Protein AF-0000000069921518 (afdb_homodimer)

Organism: Camellia sinensis (NCBI:txid4442)

InterPro domains:
  IPR010666 Zinc finger, GRF-type [PF06839] (19-60)
  IPR010666 Zinc finger, GRF-type [PS51999] (20-62)

Sequence (204 aa):
MASSYASESGQSRTNAPRLCYYGEKSPVKTSMTSGNMGRRFYGCARYGVDVTCGYFEWVDPPMCQRGRKVLPKMVAKMNRLEKELARSRRREKMFCKALFGTMASSYASESGQSRTNAPRLCYYGEKSPVKTSMTSGNMGRRFYGCARYGVDVTCGYFEWVDPPMCQRGRKVLPKMVAKMNRLEKELARSRRREKMFCKALFGT

Solvent-accessible surface area (backbone atoms only — not comparable to full-atom values): 11863 Å² total; per-residue (Å²): 132,46,47,29,73,76,71,76,67,70,61,76,69,61,90,62,81,51,59,26,82,85,69,40,68,28,47,81,43,69,36,79,46,79,83,40,59,73,36,35,24,35,28,32,72,31,59,94,76,51,91,56,78,74,34,73,42,73,70,49,78,82,70,40,73,68,47,45,60,47,49,61,54,51,52,51,50,44,50,50,46,53,52,51,36,52,52,44,52,50,50,41,50,51,46,42,27,72,74,68,72,95,131,45,44,29,71,74,70,75,67,71,61,78,69,61,89,61,81,51,59,26,82,86,68,40,67,28,49,80,43,69,36,79,47,78,82,41,59,71,37,35,25,33,27,32,71,31,58,95,76,52,89,56,78,75,36,73,41,72,70,50,77,82,69,40,72,67,47,44,61,47,48,61,53,51,53,52,50,44,50,50,46,52,51,52,35,52,53,44,51,51,49,41,48,51,46,42,28,71,74,68,74,96

pLDDT: mean 85.97, std 19.78, range [24.19, 98.81]

Secondary structure (DSSP, 8-state):
--------------SSPPB-TTS-B--EEE--SGGGTT-EEEE-TTTTTS-----EEESSPPPPHHHHHHHHHHHHHHHHHHHHHHHHHHHHHHHHHHHH--/--------------SSPPB-TTS-B--EEE--SGGGTT-EEEE-TTTTTS-----EEESSPPPPHHHHHHHHHHHHHHHHHHHHHHHHHHHHHHHHHHHH--

Nearest PDB structures (foldseek):
  7jl5-assembly1_A  TM=7.682E-01  e=1.882E-02  Homo sapiens
  7fik-assembly1_B  TM=2.548E-01  e=3.182E+00  Xenopus laevis
  8a40-assembly1_U  TM=3.101E-01  e=5.994E+00  Homo sapiens
  7omk-assembly1_A  TM=8.130E-01  e=9.919E-03  Mus musculus
  7jl5-assembly1_A  TM=7.694E-01  e=1.364E-02  Homo sapiens

Radius of gyration: 24.3 Å; Cα contacts (8 Å, |Δi|>4): 262; chains: 2; bounding box: 67×68×36 Å

Foldseek 3Di:
DDPPPPPPCPPPPPPDFDAFPVRHGWDWDADCDLQGGRWIWTAAPCVPPDDGPPDIGTPDDGDDPVCSPVVVVVVVVVVVVVVVVVVVVVVVVVVCCVVPVD/DDPPPPPPCPPPPPPDFDAFPVRHGWDWDADCDLQGGRWIKTAAPCVPPDDGPPDIGTPDDGDDPVCSPVVVVVVVVVVVVVVVVVVVVVVVVVVCCVVPVD

Structure (mmCIF, N/CA/C/O backbone):
data_AF-0000000069921518-model_v1
#
loop_
_entity.id
_entity.type
_entity.pdbx_description
1 polymer 'GRF-type domain-containing protein'
#
loop_
_atom_site.group_PDB
_atom_site.id
_atom_site.type_symbol
_atom_site.label_atom_id
_atom_site.label_alt_id
_atom_site.label_comp_id
_atom_site.label_asym_id
_atom_site.label_entity_id
_atom_site.label_seq_id
_atom_site.pdbx_PDB_ins_code
_atom_site.Cartn_x
_atom_site.Cartn_y
_atom_site.Cartn_z
_atom_site.occupancy
_atom_site.B_iso_or_equiv
_atom_site.auth_seq_id
_atom_site.auth_comp_id
_atom_site.auth_asym_id
_atom_site.auth_atom_id
_atom_site.pdbx_PDB_model_num
ATOM 1 N N . MET A 1 1 ? 4.273 32.438 11.672 1 24.95 1 MET A N 1
ATOM 2 C CA . MET A 1 1 ? 3.344 31.797 10.758 1 24.95 1 MET A CA 1
ATOM 3 C C . MET A 1 1 ? 2.9 30.438 11.305 1 24.95 1 MET A C 1
ATOM 5 O O . MET A 1 1 ? 3.721 29.531 11.477 1 24.95 1 MET A O 1
ATOM 9 N N . ALA A 1 2 ? 1.812 30.25 12.133 1 26.61 2 ALA A N 1
ATOM 10 C CA . ALA A 1 2 ? 1.29 29.234 13.039 1 26.61 2 ALA A CA 1
ATOM 11 C C . ALA A 1 2 ? 0.748 28.031 12.258 1 26.61 2 ALA A C 1
ATOM 13 O O . ALA A 1 2 ? 0.008 28.203 11.289 1 26.61 2 ALA A O 1
ATOM 14 N N . SER A 1 3 ? 1.606 27.031 12.016 1 31.62 3 SER A N 1
ATOM 15 C CA . SER A 1 3 ? 1.136 25.766 11.477 1 31.62 3 SER A CA 1
ATOM 16 C C . SER A 1 3 ? -0.138 25.297 12.18 1 31.62 3 SER A C 1
ATOM 18 O O . SER A 1 3 ? -0.128 25.031 13.383 1 31.62 3 SER A O 1
ATOM 20 N N . SER A 1 4 ? -1.357 25.797 11.812 1 30.03 4 SER A N 1
ATOM 21 C CA . SER A 1 4 ? -2.652 25.312 12.273 1 30.03 4 SER A CA 1
ATOM 22 C C . SER A 1 4 ? -2.76 23.797 12.102 1 30.03 4 SER A C 1
ATOM 24 O O . SER A 1 4 ? -2.668 23.281 10.984 1 30.03 4 SER A O 1
ATOM 26 N N . TYR A 1 5 ? -2.24 23.047 12.969 1 31.64 5 TYR A N 1
ATOM 27 C CA . TYR A 1 5 ? -2.584 21.625 13.102 1 31.64 5 TYR A CA 1
ATOM 28 C C . TYR A 1 5 ? -4.09 21.422 13.023 1 31.64 5 TYR A C 1
ATOM 30 O O . TYR A 1 5 ? -4.844 22 13.82 1 31.64 5 TYR A O 1
ATOM 38 N N . ALA A 1 6 ? -4.668 21.438 11.836 1 36.47 6 ALA A N 1
ATOM 39 C CA . ALA A 1 6 ? -6.086 21.109 11.703 1 36.47 6 ALA A CA 1
ATOM 40 C C . ALA A 1 6 ? -6.457 19.922 12.594 1 36.47 6 ALA A C 1
ATOM 42 O O . ALA A 1 6 ? -5.773 18.891 12.594 1 36.47 6 ALA A O 1
ATOM 43 N N . SER A 1 7 ? -6.926 20.188 13.734 1 38.53 7 SER A N 1
ATOM 44 C CA . SER A 1 7 ? -7.605 19.297 14.672 1 38.53 7 SER A CA 1
ATOM 45 C C . SER A 1 7 ? -8.469 18.281 13.938 1 38.53 7 SER A C 1
ATOM 47 O O . SER A 1 7 ? -9.289 18.641 13.094 1 38.53 7 SER A O 1
ATOM 49 N N . GLU A 1 8 ? -7.867 17.188 13.57 1 40 8 GLU A N 1
ATOM 50 C CA . GLU A 1 8 ? -8.734 16.062 13.25 1 40 8 GLU A CA 1
ATOM 51 C C . GLU A 1 8 ? -9.922 15.992 14.203 1 40 8 GLU A C 1
ATOM 53 O O . GLU A 1 8 ? -9.781 15.562 15.352 1 40 8 GLU A O 1
ATOM 58 N N . SER A 1 9 ? -10.617 17.047 14.312 1 39.66 9 SER A N 1
ATOM 59 C CA . SER A 1 9 ? -11.844 16.859 15.078 1 39.66 9 SER A CA 1
ATOM 60 C C . SER A 1 9 ? -12.5 15.516 14.75 1 39.66 9 SER A C 1
ATOM 62 O O . SER A 1 9 ? -12.883 15.266 13.602 1 39.66 9 SER A O 1
ATOM 64 N N . GLY A 1 10 ? -11.891 14.43 15.164 1 42.34 10 GLY A N 1
ATOM 65 C CA . GLY A 1 10 ? -12.711 13.227 15.211 1 42.34 10 GLY A CA 1
ATOM 66 C C . GLY A 1 10 ? -14.172 13.516 15.523 1 42.34 10 GLY A C 1
ATOM 67 O O . GLY A 1 10 ? -14.547 13.656 16.688 1 42.34 10 GLY A O 1
ATOM 68 N N . GLN A 1 11 ? -14.781 14.477 14.867 1 43.78 11 GLN A N 1
ATOM 69 C CA . GLN A 1 11 ? -16.188 14.688 15.156 1 43.78 11 GLN A CA 1
ATOM 70 C C . GLN A 1 11 ? -16.844 13.406 15.656 1 43.78 11 GLN A C 1
ATOM 72 O O . GLN A 1 11 ? -16.703 12.344 15.047 1 43.78 11 GLN A O 1
ATOM 77 N N . SER A 1 12 ? -17.016 13.266 16.859 1 48.12 12 SER A N 1
ATOM 78 C CA . SER A 1 12 ? -17.984 12.336 17.422 1 48.12 12 SER A CA 1
ATOM 79 C C . SER A 1 12 ? -19.109 12.039 16.422 1 48.12 12 SER A C 1
ATOM 81 O O . SER A 1 12 ? -19.906 12.914 16.094 1 48.12 12 SER A O 1
ATOM 83 N N . ARG A 1 13 ? -18.781 11.492 15.195 1 49.38 13 ARG A N 1
ATOM 84 C CA . ARG A 1 13 ? -19.844 11.094 14.289 1 49.38 13 ARG A CA 1
ATOM 85 C C . ARG A 1 13 ? -21.078 10.648 15.062 1 49.38 13 ARG A C 1
ATOM 87 O O . ARG A 1 13 ? -21.031 9.703 15.844 1 49.38 13 ARG A O 1
ATOM 94 N N . THR A 1 14 ? -21.734 11.523 15.484 1 58.28 14 THR A N 1
ATOM 95 C CA . THR A 1 14 ? -23.062 11.172 15.953 1 58.28 14 THR A CA 1
ATOM 96 C C . THR A 1 14 ? -23.625 10 15.148 1 58.28 14 THR A C 1
ATOM 98 O O . THR A 1 14 ? -23.312 9.852 13.961 1 58.28 14 THR A O 1
ATOM 101 N N . ASN A 1 15 ? -23.719 8.875 15.766 1 66.88 15 ASN A N 1
ATOM 102 C CA . ASN A 1 15 ? -24.281 7.598 15.352 1 66.88 15 ASN A CA 1
ATOM 103 C C . ASN A 1 15 ? -25.516 7.797 14.477 1 66.88 15 ASN A C 1
ATOM 105 O O . ASN A 1 15 ? -26.25 6.84 14.188 1 66.88 15 ASN A O 1
ATOM 109 N N . ALA A 1 16 ? -25.828 9.094 14.164 1 82.75 16 ALA A N 1
ATOM 110 C CA . ALA A 1 16 ? -26.984 9.195 13.297 1 82.75 16 ALA A CA 1
ATOM 111 C C . ALA A 1 16 ? -26.594 8.992 11.836 1 82.75 16 ALA A C 1
ATOM 113 O O . ALA A 1 16 ? -25.531 9.438 11.398 1 82.75 16 ALA A O 1
ATOM 114 N N . PRO A 1 17 ? -27.469 8.289 11.211 1 88.94 17 PRO A N 1
ATOM 115 C CA . PRO A 1 17 ? -27.188 8.086 9.789 1 88.94 17 PRO A CA 1
ATOM 116 C C . PRO A 1 17 ? -27.141 9.398 9.008 1 88.94 17 PRO A C 1
ATOM 118 O O . PRO A 1 17 ? -27.906 10.328 9.305 1 88.94 17 PRO A O 1
ATOM 121 N N . ARG A 1 18 ? -26.188 9.539 8.102 1 93.62 18 ARG A N 1
ATOM 122 C CA . ARG A 1 18 ? -26.141 10.664 7.18 1 93.62 18 ARG A CA 1
ATOM 123 C C . ARG A 1 18 ? -27.156 10.5 6.062 1 93.62 18 ARG A C 1
ATOM 125 O O . ARG A 1 18 ? -27.266 9.422 5.477 1 93.62 18 ARG A O 1
ATOM 132 N N . LEU A 1 19 ? -27.953 11.562 5.91 1 95.38 19 LEU A N 1
ATOM 133 C CA . LEU A 1 19 ? -28.969 11.516 4.863 1 95.38 19 LEU A CA 1
ATOM 134 C C . LEU A 1 19 ? -28.547 12.336 3.654 1 95.38 19 LEU A C 1
ATOM 136 O O . LEU A 1 19 ? -27.969 13.414 3.805 1 95.38 19 LEU A O 1
ATOM 140 N N . CYS A 1 20 ? -28.812 11.727 2.465 1 96.56 20 CYS A N 1
ATOM 141 C CA . CYS A 1 20 ? -28.562 12.5 1.257 1 96.56 20 CYS A CA 1
ATOM 142 C C . CYS A 1 20 ? -29.672 13.516 1.008 1 96.56 20 CYS A C 1
ATOM 144 O O . CYS A 1 20 ? -30.516 13.742 1.88 1 96.56 20 CYS A O 1
ATOM 146 N N . TYR A 1 21 ? -29.594 14.211 -0.174 1 96.56 21 TYR A N 1
ATOM 147 C CA . TYR A 1 21 ? -30.516 15.305 -0.423 1 96.56 21 TYR A CA 1
ATOM 148 C C . TYR A 1 21 ? -31.922 14.766 -0.69 1 96.56 21 TYR A C 1
ATOM 150 O O . TYR A 1 21 ? -32.906 15.523 -0.646 1 96.56 21 TYR A O 1
ATOM 158 N N . TYR A 1 22 ? -32.125 13.445 -0.976 1 96 22 TYR A N 1
ATOM 159 C CA . TYR A 1 22 ? -33.406 12.797 -1.111 1 96 22 TYR A CA 1
ATOM 160 C C . TYR A 1 22 ? -34 12.445 0.254 1 96 22 TYR A C 1
ATOM 162 O O . TYR A 1 22 ? -35.156 12.039 0.357 1 96 22 TYR A O 1
ATOM 170 N N . GLY A 1 23 ? -33.156 12.555 1.312 1 95.5 23 GLY A N 1
ATOM 171 C CA . GLY A 1 23 ? -33.594 12.133 2.643 1 95.5 23 GLY A CA 1
ATOM 172 C C . GLY A 1 23 ? -33.375 10.656 2.893 1 95.5 23 GLY A C 1
ATOM 173 O O . GLY A 1 23 ? -34 10.07 3.773 1 95.5 23 GLY A O 1
ATOM 174 N N . GLU A 1 24 ? -32.531 10.062 2.117 1 94.69 24 GLU A N 1
ATOM 175 C CA . GLU A 1 24 ? -32.219 8.648 2.256 1 94.69 24 GLU A CA 1
ATOM 176 C C . GLU A 1 24 ? -30.828 8.461 2.879 1 94.69 24 GLU A C 1
ATOM 178 O O . GLU A 1 24 ? -29.969 9.336 2.777 1 94.69 24 GLU A O 1
ATOM 183 N N . LYS A 1 25 ? -30.688 7.367 3.514 1 95.56 25 LYS A N 1
ATOM 184 C CA . LYS A 1 25 ? -29.391 7.055 4.113 1 95.56 25 LYS A CA 1
ATOM 185 C C . LYS A 1 25 ? -28.281 7.066 3.066 1 95.56 25 LYS A C 1
ATOM 187 O O . LYS A 1 25 ? -28.453 6.562 1.957 1 95.56 25 LYS A O 1
ATOM 192 N N . SER A 1 26 ? -27.172 7.707 3.455 1 95.62 26 SER A N 1
ATOM 193 C CA . SER A 1 26 ? -26.016 7.77 2.584 1 95.62 26 SER A CA 1
ATOM 194 C C . SER A 1 26 ? -24.953 6.754 3.004 1 95.62 26 SER A C 1
ATOM 196 O O . SER A 1 26 ? -24.344 6.891 4.066 1 95.62 26 SER A O 1
ATOM 198 N N . PRO A 1 27 ? -24.688 5.734 2.15 1 95.06 27 PRO A N 1
ATOM 199 C CA . PRO A 1 27 ? -23.641 4.766 2.516 1 95.06 27 PRO A CA 1
ATOM 200 C C . PRO A 1 27 ? -22.234 5.348 2.42 1 95.06 27 PRO A C 1
ATOM 202 O O . PRO A 1 27 ? -22.031 6.352 1.736 1 95.06 27 PRO A O 1
ATOM 205 N N . VAL A 1 28 ? -21.344 4.742 3.209 1 95.56 28 VAL A N 1
ATOM 206 C CA . VAL A 1 28 ? -19.922 5.066 3.105 1 95.56 28 VAL A CA 1
ATOM 207 C C . VAL A 1 28 ? -19.312 4.336 1.912 1 95.56 28 VAL A C 1
ATOM 209 O O . VAL A 1 28 ? -19.484 3.121 1.767 1 95.56 28 VAL A O 1
ATOM 212 N N . LYS A 1 29 ? -18.703 5.145 1.061 1 94.31 29 LYS A N 1
ATOM 213 C CA . LYS A 1 29 ? -17.984 4.625 -0.104 1 94.31 29 LYS A CA 1
ATOM 214 C C . LYS A 1 29 ? -16.5 4.977 -0.047 1 94.31 29 LYS A C 1
ATOM 216 O O . LYS A 1 29 ? -16.094 5.801 0.771 1 94.31 29 LYS A O 1
ATOM 221 N N . THR A 1 30 ? -15.727 4.258 -0.971 1 93.5 30 THR A N 1
ATOM 222 C CA . THR A 1 30 ? -14.289 4.496 -1.006 1 93.5 30 THR A CA 1
ATOM 223 C C . THR A 1 30 ? -13.867 5.066 -2.357 1 93.5 30 THR A C 1
ATOM 225 O O . THR A 1 30 ? -14.188 4.496 -3.402 1 93.5 30 THR A O 1
ATOM 228 N N . SER A 1 31 ? -13.188 6.191 -2.285 1 93.69 31 SER A N 1
ATOM 229 C CA . SER A 1 31 ? -12.703 6.844 -3.5 1 93.69 31 SER A CA 1
ATOM 230 C C . SER A 1 31 ? -11.555 6.062 -4.129 1 93.69 31 SER A C 1
ATOM 232 O O . SER A 1 31 ? -10.688 5.551 -3.42 1 93.69 31 SER A O 1
ATOM 234 N N . MET A 1 32 ? -11.555 6.078 -5.547 1 90.06 32 MET A N 1
ATOM 235 C CA . MET A 1 32 ? -10.484 5.43 -6.289 1 90.06 32 MET A CA 1
ATOM 236 C C . MET A 1 32 ? -9.789 6.418 -7.223 1 90.06 32 MET A C 1
ATOM 238 O O . MET A 1 32 ? -8.984 6.023 -8.07 1 90.06 32 MET A O 1
ATOM 242 N N . THR A 1 33 ? -10.078 7.66 -6.926 1 90.06 33 THR A N 1
ATOM 243 C CA . THR A 1 33 ? -9.414 8.664 -7.746 1 90.06 33 THR A CA 1
ATOM 244 C C . THR A 1 33 ? -7.957 8.82 -7.336 1 90.06 33 THR A C 1
ATOM 246 O O . THR A 1 33 ? -7.602 8.57 -6.184 1 90.06 33 THR A O 1
ATOM 249 N N . SER A 1 34 ? -7.078 9.242 -8.195 1 83.75 34 SER A N 1
ATOM 250 C CA . SER A 1 34 ? -5.633 9.312 -7.996 1 83.75 34 SER A CA 1
ATOM 251 C C . SER A 1 34 ? -5.281 10.156 -6.777 1 83.75 34 SER A C 1
ATOM 253 O O . SER A 1 34 ? -4.414 9.781 -5.984 1 83.75 34 SER A O 1
ATOM 255 N N . GLY A 1 35 ? -6.023 11.219 -6.488 1 87.38 35 GLY A N 1
ATOM 256 C CA . GLY A 1 35 ? -5.68 12.125 -5.398 1 87.38 35 GLY A CA 1
ATOM 257 C C . GLY A 1 35 ? -6.363 11.766 -4.094 1 87.38 35 GLY A C 1
ATOM 258 O O . GLY A 1 35 ? -6.02 12.305 -3.039 1 87.38 35 GLY A O 1
ATOM 259 N N . ASN A 1 36 ? -7.238 10.758 -4.129 1 92.94 36 ASN A N 1
ATOM 260 C CA . ASN A 1 36 ? -8.016 10.422 -2.943 1 92.94 36 ASN A CA 1
ATOM 261 C C . ASN A 1 36 ? -8.234 8.914 -2.83 1 92.94 36 ASN A C 1
ATOM 263 O O . ASN A 1 36 ? -9.305 8.469 -2.41 1 92.94 36 ASN A O 1
ATOM 267 N N . MET A 1 37 ? -7.309 8.172 -3.268 1 90.12 37 MET A N 1
ATOM 268 C CA . MET A 1 37 ? -7.453 6.723 -3.262 1 90.12 37 MET A CA 1
ATOM 269 C C . MET A 1 37 ? -7.594 6.195 -1.837 1 90.12 37 MET A C 1
ATOM 271 O O . MET A 1 37 ? -6.77 6.5 -0.973 1 90.12 37 MET A O 1
ATOM 275 N N . GLY A 1 38 ? -8.711 5.473 -1.689 1 91.56 38 GLY A N 1
ATOM 276 C CA . GLY A 1 38 ? -8.891 4.84 -0.393 1 91.56 38 GLY A CA 1
ATOM 277 C C . GLY A 1 38 ? -9.617 5.723 0.605 1 91.56 38 GLY A C 1
ATOM 278 O O . GLY A 1 38 ? -9.906 5.293 1.724 1 91.56 38 GLY A O 1
ATOM 279 N N . ARG A 1 39 ? -9.844 6.961 0.242 1 94.38 39 ARG A N 1
ATOM 280 C CA . ARG A 1 39 ? -10.531 7.871 1.153 1 94.38 39 ARG A CA 1
ATOM 281 C C . ARG A 1 39 ? -12.031 7.605 1.171 1 94.38 39 ARG A C 1
ATOM 283 O O . ARG A 1 39 ? -12.648 7.434 0.118 1 94.38 39 ARG A O 1
ATOM 290 N N . ARG A 1 40 ? -12.609 7.695 2.361 1 95.56 40 ARG A N 1
ATOM 291 C CA . ARG A 1 40 ? -14.031 7.387 2.492 1 95.56 40 ARG A CA 1
ATOM 292 C C . ARG A 1 40 ? -14.875 8.656 2.404 1 95.56 40 ARG A C 1
ATOM 294 O O . ARG A 1 40 ? -14.438 9.727 2.818 1 95.56 40 ARG A O 1
ATOM 301 N N . PHE A 1 41 ? -16.062 8.367 1.833 1 95.81 41 PHE A N 1
ATOM 302 C CA . PHE A 1 41 ? -17.016 9.477 1.73 1 95.81 41 PHE A CA 1
ATOM 303 C C . PHE A 1 41 ? -18.453 8.969 1.804 1 95.81 41 PHE A C 1
ATOM 305 O O . PHE A 1 41 ? -18.719 7.816 1.476 1 95.81 41 PHE A O 1
ATOM 312 N N . TYR A 1 42 ? -19.328 9.773 2.334 1 96.31 42 TYR A N 1
ATOM 313 C CA . TYR A 1 42 ? -20.766 9.57 2.215 1 96.31 42 TYR A CA 1
ATOM 314 C C . TYR A 1 42 ? -21.266 10.023 0.851 1 96.31 42 TYR A C 1
ATOM 316 O O . TYR A 1 42 ? -20.922 11.109 0.388 1 96.31 42 TYR A O 1
ATOM 324 N N . GLY A 1 43 ? -21.984 9.086 0.249 1 95.69 43 GLY A N 1
ATOM 325 C CA . GLY A 1 43 ? -22.594 9.422 -1.026 1 95.69 43 GLY A CA 1
ATOM 326 C C . GLY A 1 43 ? -24.016 8.914 -1.164 1 95.69 43 GLY A C 1
ATOM 327 O O . GLY A 1 43 ? -24.453 8.07 -0.378 1 95.69 43 GLY A O 1
ATOM 328 N N . CYS A 1 44 ? -24.641 9.523 -2.16 1 96.31 44 CYS A N 1
ATOM 329 C CA . CYS A 1 44 ? -25.984 9.062 -2.494 1 96.31 44 CYS A CA 1
ATOM 330 C C . CYS A 1 44 ? -25.984 7.566 -2.773 1 96.31 44 CYS A C 1
ATOM 332 O O . CYS A 1 44 ? -25.078 7.051 -3.436 1 96.31 44 CYS A O 1
ATOM 334 N N . ALA A 1 45 ? -27.031 6.902 -2.201 1 93.19 45 ALA A N 1
ATOM 335 C CA . ALA A 1 45 ? -27.125 5.453 -2.344 1 93.19 45 ALA A CA 1
ATOM 336 C C . ALA A 1 45 ? -27.266 5.055 -3.811 1 93.19 45 ALA A C 1
ATOM 338 O O . ALA A 1 45 ? -26.953 3.924 -4.184 1 93.19 45 ALA A O 1
ATOM 339 N N . ARG A 1 46 ? -27.594 5.992 -4.645 1 91.88 46 ARG A N 1
ATOM 340 C CA . ARG A 1 46 ? -27.859 5.715 -6.051 1 91.88 46 ARG A CA 1
ATOM 341 C C . ARG A 1 46 ? -26.609 5.93 -6.898 1 91.88 46 ARG A C 1
ATOM 343 O O . ARG A 1 46 ? -26.641 5.738 -8.117 1 91.88 46 ARG A O 1
ATOM 350 N N . TYR A 1 47 ? -25.625 6.277 -6.266 1 86.5 47 TYR A N 1
ATOM 351 C CA . TYR A 1 47 ? -24.375 6.531 -6.984 1 86.5 47 TYR A CA 1
ATOM 352 C C . TYR A 1 47 ? -23.953 5.316 -7.801 1 86.5 47 TYR A C 1
ATOM 354 O O . TYR A 1 47 ? -23.844 4.211 -7.266 1 86.5 47 TYR A O 1
ATOM 362 N N . GLY A 1 48 ? -23.766 5.48 -9.023 1 81.38 48 GLY A N 1
ATOM 363 C CA . GLY A 1 48 ? -23.359 4.418 -9.93 1 81.38 48 GLY A CA 1
ATOM 364 C C . GLY A 1 48 ? -24.516 3.555 -10.398 1 81.38 48 GLY A C 1
ATOM 365 O O . GLY A 1 48 ? -24.312 2.631 -11.195 1 81.38 48 GLY A O 1
ATOM 366 N N . VAL A 1 49 ? -25.75 3.699 -9.875 1 84.75 49 VAL A N 1
ATOM 367 C CA . VAL A 1 49 ? -26.891 2.861 -10.195 1 84.75 49 VAL A CA 1
ATOM 368 C C . VAL A 1 49 ? -27.953 3.693 -10.922 1 84.75 49 VAL A C 1
ATOM 370 O O . VAL A 1 49 ? -28.484 3.271 -11.953 1 84.75 49 VAL A O 1
ATOM 373 N N . ASP A 1 50 ? -28.281 4.82 -10.375 1 89 50 ASP A N 1
ATOM 374 C CA . ASP A 1 50 ? -29.344 5.688 -10.883 1 89 50 ASP A CA 1
ATOM 375 C C . ASP A 1 50 ? -28.938 7.16 -10.789 1 89 50 ASP A C 1
ATOM 377 O O . ASP A 1 50 ? -27.797 7.473 -10.477 1 89 50 ASP A O 1
ATOM 381 N N . VAL A 1 51 ? -30 8.055 -11.141 1 91.94 51 VAL A N 1
ATOM 382 C CA . VAL A 1 51 ? -29.781 9.492 -11.008 1 91.94 51 VAL A CA 1
ATOM 383 C C . VAL A 1 51 ? -29.469 9.828 -9.555 1 91.94 51 VAL A C 1
ATOM 385 O O . VAL A 1 51 ? -30.219 9.461 -8.648 1 91.94 51 VAL A O 1
ATOM 388 N N . THR A 1 52 ? -28.375 10.508 -9.312 1 93.12 52 THR A N 1
ATOM 389 C CA . THR A 1 52 ? -27.938 10.859 -7.965 1 93.12 52 THR A CA 1
ATOM 390 C C . THR A 1 52 ? -28.344 12.297 -7.629 1 93.12 52 THR A C 1
ATOM 392 O O . THR A 1 52 ? -28.562 13.109 -8.531 1 93.12 52 THR A O 1
ATOM 395 N N . CYS A 1 53 ? -28.469 12.586 -6.395 1 95.5 53 CYS A N 1
ATOM 396 C CA . CYS A 1 53 ? -28.797 13.945 -5.961 1 95.5 53 CYS A CA 1
ATOM 397 C C . CYS A 1 53 ? -27.531 14.781 -5.797 1 95.5 53 CYS A C 1
ATOM 399 O O . CYS A 1 53 ? -27.609 15.977 -5.523 1 95.5 53 CYS A O 1
ATOM 401 N N . GLY A 1 54 ? -26.297 14.148 -5.855 1 94.31 54 GLY A N 1
ATOM 402 C CA . GLY A 1 54 ? -25.031 14.867 -5.789 1 94.31 54 GLY A CA 1
ATOM 403 C C . GLY A 1 54 ? -24.516 15.039 -4.371 1 94.31 54 GLY A C 1
ATOM 404 O O . GLY A 1 54 ? -23.547 15.766 -4.141 1 94.31 54 GLY A O 1
ATOM 405 N N . TYR A 1 55 ? -25.281 14.375 -3.4 1 96.62 55 TYR A N 1
ATOM 406 C CA . TYR A 1 55 ? -24.797 14.445 -2.025 1 96.62 55 TYR A CA 1
ATOM 407 C C . TYR A 1 55 ? -23.422 13.805 -1.902 1 96.62 55 TYR A C 1
ATOM 409 O O . TYR A 1 55 ? -23.188 12.703 -2.408 1 96.62 55 TYR A O 1
ATOM 417 N N . PHE A 1 56 ? -22.5 14.578 -1.266 1 96.06 56 PHE A N 1
ATOM 418 C CA . PHE A 1 56 ? -21.125 14.109 -1.102 1 96.06 56 PHE A CA 1
ATOM 419 C C . PHE A 1 56 ? -20.469 14.75 0.123 1 96.06 56 PHE A C 1
ATOM 421 O O . PHE A 1 56 ? -20.5 15.969 0.279 1 96.06 56 PHE A O 1
ATOM 428 N N . GLU A 1 57 ? -19.906 13.812 1.02 1 96 57 GLU A N 1
ATOM 429 C CA . GLU A 1 57 ? -19.203 14.289 2.201 1 96 57 GLU A CA 1
ATOM 430 C C . GLU A 1 57 ? -18.047 13.359 2.559 1 96 57 GLU A C 1
ATOM 432 O O . GLU A 1 57 ? -18.234 12.164 2.781 1 96 57 GLU A O 1
ATOM 437 N N . TRP A 1 58 ? -16.906 14.086 2.721 1 95.62 58 TRP A N 1
ATOM 438 C CA . TRP A 1 58 ? -15.766 13.266 3.1 1 95.62 58 TRP A CA 1
ATOM 439 C C . TRP A 1 58 ? -15.891 12.781 4.539 1 95.62 58 TRP A C 1
ATOM 441 O O . TRP A 1 58 ? -16.312 13.539 5.422 1 95.62 58 TRP A O 1
ATOM 451 N N . VAL A 1 59 ? -15.562 11.508 4.613 1 94.56 59 VAL A N 1
ATOM 452 C CA . VAL A 1 59 ? -15.453 10.93 5.945 1 94.56 59 VAL A CA 1
ATOM 453 C C . VAL A 1 59 ? -14.039 11.141 6.484 1 94.56 59 VAL A C 1
ATOM 455 O O . VAL A 1 59 ? -13.859 11.609 7.613 1 94.56 59 VAL A O 1
ATOM 458 N N . ASP A 1 60 ? -13.047 10.914 5.633 1 94.56 60 ASP A N 1
ATOM 459 C CA . ASP A 1 60 ? -11.641 10.945 6.027 1 94.56 60 ASP A CA 1
ATOM 460 C C . ASP A 1 60 ? -10.977 12.242 5.586 1 94.56 60 ASP A C 1
ATOM 462 O O . ASP A 1 60 ? -11.344 12.82 4.562 1 94.56 60 ASP A O 1
ATOM 466 N N . PRO A 1 61 ? -10 12.688 6.434 1 94.19 61 PRO A N 1
ATOM 467 C CA . PRO A 1 61 ? -9.172 13.789 5.941 1 94.19 61 PRO A CA 1
ATOM 468 C C . PRO A 1 61 ? -8.312 13.383 4.738 1 94.19 61 PRO A C 1
ATOM 470 O O . PRO A 1 61 ? -8.18 12.195 4.445 1 94.19 61 PRO A O 1
ATOM 473 N N . PRO A 1 62 ? -7.82 14.367 4.039 1 94.19 62 PRO A N 1
ATOM 474 C CA . PRO A 1 62 ? -6.953 14.031 2.908 1 94.19 62 PRO A CA 1
ATOM 475 C C . PRO A 1 62 ? -5.672 13.32 3.334 1 94.19 62 PRO A C 1
ATOM 477 O O . PRO A 1 62 ? -5.223 13.484 4.473 1 94.19 62 PRO A O 1
ATOM 480 N N . MET A 1 63 ? -5.172 12.633 2.369 1 94.38 63 MET A N 1
ATOM 481 C CA . MET A 1 63 ? -3.861 12.023 2.584 1 94.38 63 MET A CA 1
ATOM 482 C C . MET A 1 63 ? -2.752 13.062 2.463 1 94.38 63 MET A C 1
ATOM 484 O O . MET A 1 63 ? -2.852 13.992 1.659 1 94.38 63 MET A O 1
ATOM 488 N N . CYS A 1 64 ? -1.66 12.82 3.199 1 94.12 64 CYS A N 1
ATOM 489 C CA . CYS A 1 64 ? -0.474 13.656 3.021 1 94.12 64 CYS A CA 1
ATOM 490 C C . CYS A 1 64 ? 0.153 13.422 1.651 1 94.12 64 CYS A C 1
ATOM 492 O O . CYS A 1 64 ? -0.172 12.445 0.972 1 94.12 64 CYS A O 1
ATOM 494 N N . GLN A 1 65 ? 1.014 14.336 1.271 1 93.19 65 GLN A N 1
ATOM 495 C CA . GLN A 1 65 ? 1.634 14.281 -0.049 1 93.19 65 GLN A CA 1
ATOM 496 C C . GLN A 1 65 ? 2.312 12.938 -0.281 1 93.19 65 GLN A C 1
ATOM 498 O O . GLN A 1 65 ? 2.158 12.328 -1.345 1 93.19 65 GLN A O 1
ATOM 503 N N . ARG A 1 66 ? 3.051 12.453 0.674 1 92.44 66 ARG A N 1
ATOM 504 C CA . ARG A 1 66 ? 3.742 11.172 0.545 1 92.44 66 ARG A CA 1
ATOM 505 C C . ARG A 1 66 ? 2.754 10.039 0.3 1 92.44 66 ARG A C 1
ATOM 507 O O . ARG A 1 66 ? 2.988 9.172 -0.548 1 92.44 66 ARG A O 1
ATOM 514 N N . GLY A 1 67 ? 1.679 10.078 1.06 1 91.75 67 GLY A N 1
ATOM 515 C CA . GLY A 1 67 ? 0.655 9.055 0.898 1 91.75 67 GLY A CA 1
ATOM 516 C C . GLY A 1 67 ? 0.016 9.062 -0.478 1 91.75 67 GLY A C 1
ATOM 517 O O . GLY A 1 67 ? -0.228 8.008 -1.062 1 91.75 67 GLY A O 1
ATOM 518 N N . ARG A 1 68 ? -0.191 10.195 -1.04 1 93.06 68 ARG A N 1
ATOM 519 C CA . ARG A 1 68 ? -0.789 10.328 -2.365 1 93.06 68 ARG A CA 1
ATOM 520 C C . ARG A 1 68 ? 0.105 9.711 -3.434 1 93.06 68 ARG A C 1
ATOM 522 O O . ARG A 1 68 ? -0.385 9.227 -4.453 1 93.06 68 ARG A O 1
ATOM 529 N N . LYS A 1 69 ? 1.333 9.734 -3.152 1 91.62 69 LYS A N 1
ATOM 530 C CA . LYS A 1 69 ? 2.287 9.211 -4.125 1 91.62 69 LYS A CA 1
ATOM 531 C C . LYS A 1 69 ? 2.428 7.695 -3.994 1 91.62 69 LYS A C 1
ATOM 533 O O . LYS A 1 69 ? 2.449 6.98 -4.996 1 91.62 69 LYS A O 1
ATOM 538 N N . VAL A 1 70 ? 2.453 7.227 -2.779 1 92.38 70 VAL A N 1
ATOM 539 C CA . VAL A 1 70 ? 2.857 5.836 -2.611 1 92.38 70 VAL A CA 1
ATOM 540 C C . VAL A 1 70 ? 1.634 4.93 -2.697 1 92.38 70 VAL A C 1
ATOM 542 O O . VAL A 1 70 ? 1.728 3.791 -3.166 1 92.38 70 VAL A O 1
ATOM 545 N N . LEU A 1 71 ? 0.52 5.371 -2.275 1 93.5 71 LEU A N 1
ATOM 546 C CA . LEU A 1 71 ? -0.648 4.508 -2.156 1 93.5 71 LEU A CA 1
ATOM 547 C C . LEU A 1 71 ? -1.081 3.986 -3.523 1 93.5 71 LEU A C 1
ATOM 549 O O . LEU A 1 71 ? -1.313 2.787 -3.689 1 93.5 71 LEU A O 1
ATOM 553 N N . PRO A 1 72 ? -1.14 4.797 -4.535 1 93.69 72 PRO A N 1
ATOM 554 C CA . PRO A 1 72 ? -1.512 4.262 -5.848 1 93.69 72 PRO A CA 1
ATOM 555 C C . PRO A 1 72 ? -0.548 3.186 -6.34 1 93.69 72 PRO A C 1
ATOM 557 O O . PRO A 1 72 ? -0.974 2.211 -6.961 1 93.69 72 PRO A O 1
ATOM 560 N N . LYS A 1 73 ? 0.681 3.301 -6.039 1 94.62 73 LYS A N 1
ATOM 561 C CA . LYS A 1 73 ? 1.678 2.309 -6.438 1 94.62 73 LYS A CA 1
ATOM 562 C C . LYS A 1 73 ? 1.477 0.997 -5.684 1 94.62 73 LYS A C 1
ATOM 564 O O . LYS A 1 73 ? 1.621 -0.084 -6.262 1 94.62 73 LYS A O 1
ATOM 569 N N . MET A 1 74 ? 1.145 1.125 -4.434 1 93.81 74 MET A N 1
ATOM 570 C CA . MET A 1 74 ? 0.917 -0.06 -3.609 1 93.81 74 MET A CA 1
ATOM 571 C C . MET A 1 74 ? -0.329 -0.81 -4.07 1 93.81 74 MET A C 1
ATOM 573 O O . MET A 1 74 ? -0.319 -2.037 -4.168 1 93.81 74 MET A O 1
ATOM 577 N N . VAL A 1 75 ? -1.351 -0.045 -4.352 1 94.44 75 VAL A N 1
ATOM 5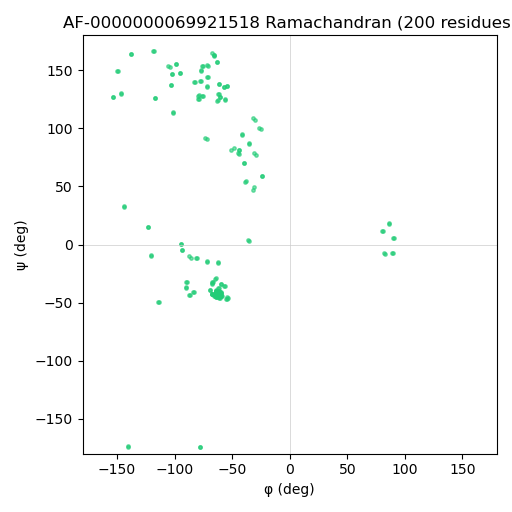78 C CA . VAL A 1 75 ? -2.588 -0.648 -4.836 1 94.44 75 VAL A CA 1
ATOM 579 C C . VAL A 1 75 ? -2.338 -1.343 -6.172 1 94.44 75 VAL A C 1
ATOM 581 O O . VAL A 1 75 ? -2.785 -2.473 -6.387 1 94.44 75 VAL A O 1
ATOM 584 N N . ALA A 1 76 ? -1.604 -0.722 -7.059 1 96 76 ALA A N 1
ATOM 585 C CA . ALA A 1 76 ? -1.277 -1.316 -8.352 1 96 76 ALA A CA 1
ATOM 586 C C . ALA A 1 76 ? -0.487 -2.609 -8.172 1 96 76 ALA A C 1
ATOM 588 O O . ALA A 1 76 ? -0.754 -3.605 -8.852 1 96 76 ALA A O 1
ATOM 589 N N . LYS A 1 77 ? 0.487 -2.59 -7.336 1 97.94 77 LYS A N 1
ATOM 590 C CA . LYS A 1 77 ? 1.284 -3.787 -7.082 1 97.94 77 LYS A CA 1
ATOM 591 C C . LYS A 1 77 ? 0.42 -4.914 -6.52 1 97.94 77 LYS A C 1
ATOM 593 O O . LYS A 1 77 ? 0.553 -6.066 -6.934 1 97.94 77 LYS A O 1
ATOM 598 N N . MET A 1 78 ? -0.414 -4.574 -5.582 1 97.38 78 MET A N 1
ATOM 599 C CA . MET A 1 78 ? -1.305 -5.57 -4.996 1 97.38 78 MET A CA 1
ATOM 600 C C . MET A 1 78 ? -2.205 -6.188 -6.059 1 97.38 78 MET A C 1
ATOM 602 O O . MET A 1 78 ? -2.398 -7.406 -6.082 1 97.38 78 MET A O 1
ATOM 606 N N . ASN A 1 79 ? -2.674 -5.328 -6.898 1 97.31 79 ASN A N 1
ATOM 607 C CA . ASN A 1 79 ? -3.508 -5.832 -7.984 1 97.31 79 ASN A CA 1
ATOM 608 C C . ASN A 1 79 ? -2.729 -6.77 -8.906 1 97.31 79 ASN A C 1
ATOM 610 O O . ASN A 1 79 ? -3.252 -7.797 -9.344 1 97.31 79 ASN A O 1
ATOM 614 N N . ARG A 1 80 ? -1.58 -6.445 -9.227 1 98.62 80 ARG A N 1
ATOM 615 C CA . ARG A 1 80 ? -0.724 -7.285 -10.055 1 98.62 80 ARG A CA 1
ATOM 616 C C . ARG A 1 80 ? -0.483 -8.641 -9.398 1 98.62 80 ARG A C 1
ATOM 618 O O . ARG A 1 80 ? -0.599 -9.68 -10.047 1 98.62 80 ARG A O 1
ATOM 625 N N . LEU A 1 81 ? -0.208 -8.602 -8.109 1 98.81 81 LEU A N 1
ATOM 626 C CA . LEU A 1 81 ? 0.045 -9.836 -7.375 1 98.81 81 LEU A CA 1
ATOM 627 C C . LEU A 1 81 ? -1.197 -10.719 -7.352 1 98.81 81 LEU A C 1
ATOM 629 O O . LEU A 1 81 ? -1.104 -11.93 -7.531 1 98.81 81 LEU A O 1
ATOM 633 N N . GLU A 1 82 ? -2.279 -10.133 -7.145 1 98.81 82 GLU A N 1
ATOM 634 C CA . GLU A 1 82 ? -3.527 -10.883 -7.113 1 98.81 82 GLU A CA 1
ATOM 635 C C . GLU A 1 82 ? -3.828 -11.516 -8.469 1 98.81 82 GLU A C 1
ATOM 637 O O . GLU A 1 82 ? -4.254 -12.664 -8.547 1 98.81 82 GLU A O 1
ATOM 642 N N . LYS A 1 83 ? -3.572 -10.789 -9.523 1 98.75 83 LYS A N 1
ATOM 643 C CA . LYS A 1 83 ? -3.77 -11.328 -10.867 1 98.75 83 LYS A CA 1
ATOM 644 C C . LYS A 1 83 ? -2.803 -12.477 -11.148 1 98.75 83 LYS A C 1
ATOM 646 O O . LYS A 1 83 ? -3.195 -13.5 -11.711 1 98.75 83 LYS A O 1
ATOM 651 N N . GLU A 1 84 ? -1.607 -12.305 -10.797 1 98.75 84 GLU A N 1
ATOM 652 C CA . GLU A 1 84 ? -0.612 -13.359 -10.992 1 98.75 84 GLU A CA 1
ATOM 653 C C . GLU A 1 84 ? -0.971 -14.609 -10.195 1 98.75 84 GLU A C 1
ATOM 655 O O . GLU A 1 84 ? -0.811 -15.734 -10.688 1 98.75 84 GLU A O 1
ATOM 660 N N . LEU A 1 85 ? -1.434 -14.352 -9.039 1 98.81 85 LEU A N 1
ATOM 661 C CA . LEU A 1 85 ? -1.844 -15.477 -8.211 1 98.81 85 LEU A CA 1
ATOM 662 C C . LEU A 1 85 ? -3.018 -16.219 -8.844 1 98.81 85 LEU A C 1
ATOM 664 O O . LEU A 1 85 ? -3.035 -17.453 -8.875 1 98.81 85 LEU A O 1
ATOM 668 N N . ALA A 1 86 ? -3.93 -15.531 -9.312 1 98.69 86 ALA A N 1
ATOM 669 C CA . ALA A 1 86 ? -5.082 -16.141 -9.977 1 98.69 86 ALA A CA 1
ATOM 670 C C . ALA A 1 86 ? -4.652 -16.953 -11.188 1 98.69 86 ALA A C 1
ATOM 672 O O . ALA A 1 86 ? -5.156 -18.062 -11.406 1 98.69 86 ALA A O 1
ATOM 673 N N . ARG A 1 87 ? -3.732 -16.469 -11.953 1 98.19 87 ARG A N 1
ATOM 674 C CA . ARG A 1 87 ? -3.23 -17.188 -13.125 1 98.19 87 ARG A CA 1
ATOM 675 C C . ARG A 1 87 ? -2.533 -18.484 -12.727 1 98.19 87 ARG A C 1
ATOM 677 O O . ARG A 1 87 ? -2.795 -19.531 -13.305 1 98.19 87 ARG A O 1
ATOM 684 N N . SER A 1 88 ? -1.734 -18.328 -11.695 1 98.44 88 SER A N 1
ATOM 685 C CA . SER A 1 88 ? -1.021 -19.5 -11.227 1 98.44 88 SER A CA 1
ATOM 686 C C . SER A 1 88 ? -1.985 -20.562 -10.695 1 98.44 88 SER A C 1
ATOM 688 O O . SER A 1 88 ? -1.822 -21.75 -10.969 1 98.44 88 SER A O 1
ATOM 690 N N . ARG A 1 89 ? -2.98 -20.141 -10.008 1 97.44 89 ARG A N 1
ATOM 691 C CA . ARG A 1 89 ? -3.965 -21.062 -9.445 1 97.44 89 ARG A CA 1
ATOM 692 C C . ARG A 1 89 ? -4.773 -21.734 -10.555 1 97.44 89 ARG A C 1
ATOM 694 O O . ARG A 1 89 ? -5.133 -22.906 -10.438 1 97.44 89 ARG A O 1
ATOM 701 N N . ARG A 1 90 ? -5.004 -21.016 -11.609 1 97.31 90 ARG A N 1
ATOM 702 C CA . ARG A 1 90 ? -5.668 -21.609 -12.773 1 97.31 90 ARG A CA 1
ATOM 703 C C . ARG A 1 90 ? -4.812 -22.703 -13.391 1 97.31 90 ARG A C 1
ATOM 705 O O . ARG A 1 90 ? -5.32 -23.781 -13.711 1 97.31 90 ARG A O 1
ATOM 712 N N . ARG A 1 91 ? -3.617 -22.391 -13.523 1 96.81 91 ARG A N 1
ATOM 713 C CA . ARG A 1 91 ? -2.707 -23.391 -14.07 1 96.81 91 ARG A CA 1
ATOM 714 C 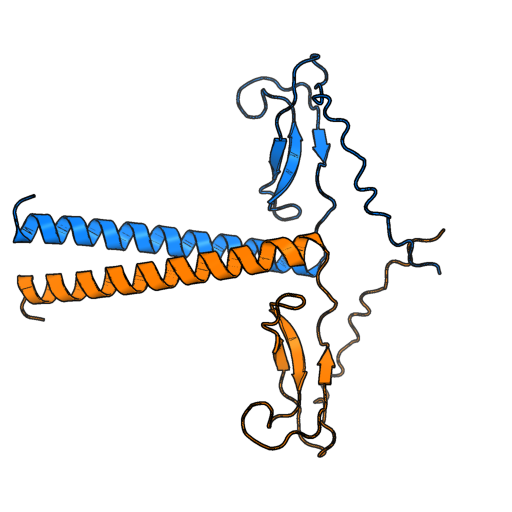C . ARG A 1 91 ? -2.635 -24.625 -13.164 1 96.81 91 ARG A C 1
ATOM 716 O O . ARG A 1 91 ? -2.652 -25.75 -13.641 1 96.81 91 ARG A O 1
ATOM 723 N N . GLU A 1 92 ? -2.566 -24.391 -11.898 1 95.62 92 GLU A N 1
ATOM 724 C CA . GLU A 1 92 ? -2.58 -25.484 -10.938 1 95.62 92 GLU A CA 1
ATOM 725 C C . GLU A 1 92 ? -3.807 -26.375 -11.125 1 95.62 92 GLU A C 1
ATOM 727 O O . GLU A 1 92 ? -3.695 -27.609 -11.117 1 95.62 92 GLU A O 1
ATOM 732 N N . LYS A 1 93 ? -4.863 -25.75 -11.242 1 95 93 LYS A N 1
ATOM 733 C CA . LYS A 1 93 ? -6.102 -26.516 -11.438 1 95 93 LYS A CA 1
ATOM 734 C C . LYS A 1 93 ? -6.051 -27.328 -12.719 1 95 93 LYS A C 1
ATOM 736 O O . LYS A 1 93 ? -6.508 -28.469 -12.75 1 95 93 LYS A O 1
ATOM 741 N N . MET A 1 94 ? -5.488 -26.734 -13.766 1 95.56 94 MET A N 1
ATOM 742 C CA . MET A 1 94 ? -5.348 -27.438 -15.039 1 95.56 94 MET A CA 1
ATOM 743 C C . MET A 1 94 ? -4.422 -28.641 -14.891 1 95.56 94 MET A C 1
ATOM 745 O O . MET A 1 94 ? -4.746 -29.75 -15.359 1 95.56 94 MET A O 1
ATOM 749 N N . PHE A 1 95 ? -3.367 -28.5 -14.18 1 94.88 95 PHE A N 1
ATOM 750 C CA . PHE A 1 95 ? -2.424 -29.594 -13.961 1 94.88 95 PHE A CA 1
ATOM 751 C C . PHE A 1 95 ? -3.057 -30.688 -13.117 1 94.88 95 PHE A C 1
ATOM 753 O O . PHE A 1 95 ? -2.871 -31.875 -13.398 1 94.88 95 PHE A O 1
ATOM 760 N N . CYS A 1 96 ? -3.758 -30.328 -12.117 1 93.5 96 CYS A N 1
ATOM 761 C CA . CYS A 1 96 ? -4.43 -31.297 -11.258 1 93.5 96 CYS A CA 1
ATOM 762 C C . CYS A 1 96 ? -5.422 -32.125 -12.055 1 93.5 96 CYS A C 1
ATOM 764 O O . CYS A 1 96 ? -5.473 -33.344 -11.891 1 93.5 96 CYS A O 1
ATOM 766 N N . LYS A 1 97 ? -6.145 -31.484 -12.914 1 95.56 97 LYS A N 1
ATOM 767 C CA . LYS A 1 97 ? -7.09 -32.188 -13.758 1 95.56 97 LYS A CA 1
ATOM 768 C C . LYS A 1 97 ? -6.363 -33.156 -14.695 1 95.56 97 LYS A C 1
ATOM 770 O O . LYS A 1 97 ? -6.836 -34.281 -14.938 1 95.56 97 LYS A O 1
ATOM 775 N N . ALA A 1 98 ? -5.27 -32.625 -15.164 1 95.25 98 ALA A N 1
ATOM 776 C CA . ALA A 1 98 ? -4.496 -33.469 -16.078 1 95.25 98 ALA A CA 1
ATOM 777 C C . ALA A 1 98 ? -3.916 -34.688 -15.359 1 95.25 98 ALA A C 1
ATOM 779 O O . ALA A 1 98 ? -3.857 -35.781 -15.922 1 95.25 98 ALA A O 1
ATOM 780 N N . LEU A 1 99 ? -3.586 -34.562 -14.133 1 93.75 99 LEU A N 1
ATOM 781 C CA . LEU A 1 99 ? -2.904 -35.594 -13.383 1 93.75 99 LEU A CA 1
ATOM 782 C C . LEU A 1 99 ? -3.912 -36.531 -12.711 1 93.75 99 LEU A C 1
ATOM 784 O O . LEU A 1 99 ? -3.691 -37.75 -12.633 1 93.75 99 LEU A O 1
ATOM 788 N N . PHE A 1 100 ? -4.98 -35.938 -12.25 1 93.06 100 PHE A N 1
ATOM 789 C CA . PHE A 1 100 ? -5.832 -36.719 -11.367 1 93.06 100 PHE A CA 1
ATOM 790 C C . PHE A 1 100 ? -7.242 -36.844 -11.93 1 93.06 100 PHE A C 1
ATOM 792 O O . PHE A 1 100 ? -8.086 -37.531 -11.375 1 93.06 100 PHE A O 1
ATOM 799 N N . GLY A 1 101 ? -7.625 -36.125 -12.984 1 90.56 101 GLY A N 1
ATOM 800 C CA . GLY A 1 101 ? -8.93 -36.219 -13.617 1 90.56 101 GLY A CA 1
ATOM 801 C C . GLY A 1 101 ? -10.008 -35.438 -12.906 1 90.56 101 GLY A C 1
ATOM 802 O O . GLY A 1 101 ? -11.203 -35.656 -13.156 1 90.56 101 GLY A O 1
ATOM 803 N N . THR A 1 102 ? -9.688 -34.5 -11.867 1 71.25 102 THR A N 1
ATOM 804 C CA . THR A 1 102 ? -10.711 -33.75 -11.148 1 71.25 102 THR A CA 1
ATOM 805 C C . THR A 1 102 ? -10.492 -32.25 -11.281 1 71.25 102 THR A C 1
ATOM 807 O O . THR A 1 102 ? -9.352 -31.781 -11.438 1 71.25 102 THR A O 1
ATOM 810 N N . MET B 1 1 ? -5.832 30.781 15.016 1 24.19 1 MET B N 1
ATOM 811 C CA . MET B 1 1 ? -4.781 29.797 15.219 1 24.19 1 MET B CA 1
ATOM 812 C C . MET B 1 1 ? -4.297 29.234 13.883 1 24.19 1 MET B C 1
ATOM 814 O O . MET B 1 1 ? -5.074 28.641 13.133 1 24.19 1 MET B O 1
ATOM 818 N N . ALA B 1 2 ? -3.225 29.719 13.148 1 27.17 2 ALA B N 1
ATOM 819 C CA . ALA B 1 2 ? -2.691 29.641 11.797 1 27.17 2 ALA B CA 1
ATOM 820 C C . ALA B 1 2 ? -2.049 28.281 11.531 1 27.17 2 ALA B C 1
ATOM 822 O O . ALA B 1 2 ? -1.27 27.797 12.352 1 27.17 2 ALA B O 1
ATOM 823 N N . SER B 1 3 ? -2.82 27.328 11.008 1 31.19 3 SER B N 1
ATOM 824 C CA . SER B 1 3 ? -2.26 26.062 10.539 1 31.19 3 SER B CA 1
ATOM 825 C C . SER B 1 3 ? -0.992 26.281 9.727 1 31.19 3 SER B C 1
ATOM 827 O O . SER B 1 3 ? -1.036 26.906 8.656 1 31.19 3 SER B O 1
ATOM 829 N N . SER B 1 4 ? 0.21 26.484 10.359 1 29.92 4 SER B N 1
ATOM 830 C CA . SER B 1 4 ? 1.512 26.5 9.695 1 29.92 4 SER B CA 1
ATOM 831 C C . SER B 1 4 ? 1.686 25.297 8.773 1 29.92 4 SER B C 1
ATOM 833 O O . SER B 1 4 ? 1.632 24.156 9.227 1 29.92 4 SER B O 1
ATOM 835 N N . TYR B 1 5 ? 1.206 25.328 7.613 1 31.62 5 TYR B N 1
ATOM 836 C CA . TYR B 1 5 ? 1.612 24.422 6.547 1 31.62 5 TYR B CA 1
ATOM 837 C C . TYR B 1 5 ? 3.129 24.266 6.5 1 31.62 5 TYR B C 1
ATOM 839 O O . TYR B 1 5 ? 3.85 25.266 6.34 1 31.62 5 TYR B O 1
ATOM 847 N N . ALA B 1 6 ? 3.729 23.484 7.383 1 36.19 6 ALA B N 1
ATOM 848 C CA . ALA B 1 6 ? 5.16 23.219 7.27 1 36.19 6 ALA B CA 1
ATOM 849 C C . ALA B 1 6 ? 5.562 22.984 5.816 1 36.19 6 ALA B C 1
ATOM 851 O O . ALA B 1 6 ? 4.918 22.219 5.098 1 36.19 6 ALA B O 1
ATOM 852 N N . SER B 1 7 ? 5.969 23.969 5.188 1 38 7 SER B N 1
ATOM 853 C CA . SER B 1 7 ? 6.668 24.016 3.906 1 38 7 SER B CA 1
ATOM 854 C C . SER B 1 7 ? 7.605 22.828 3.75 1 38 7 SER B C 1
ATOM 856 O O . SER B 1 7 ? 8.43 22.562 4.625 1 38 7 SER B O 1
ATOM 858 N N . GLU B 1 8 ? 7.086 21.75 3.266 1 39.62 8 GLU B N 1
ATOM 859 C CA . GLU B 1 8 ? 8.023 20.766 2.736 1 39.62 8 GLU B CA 1
ATOM 860 C C . GLU B 1 8 ? 9.188 21.438 2.018 1 39.62 8 GLU B C 1
ATOM 862 O O . GLU B 1 8 ? 9.031 21.922 0.895 1 39.62 8 GLU B O 1
ATOM 867 N N . SER B 1 9 ? 9.836 22.297 2.682 1 39.69 9 SER B N 1
ATOM 868 C CA . SER B 1 9 ? 11.062 22.75 2.031 1 39.69 9 SER B CA 1
ATOM 869 C C . SER B 1 9 ? 11.781 21.594 1.349 1 39.69 9 SER B C 1
ATOM 871 O O . SER B 1 9 ? 12.195 20.625 2.008 1 39.69 9 SER B O 1
ATOM 873 N N . GLY B 1 10 ? 11.211 21.094 0.279 1 42.06 10 GLY B N 1
ATOM 874 C CA . GLY B 1 10 ? 12.086 20.297 -0.566 1 42.06 10 GLY B CA 1
ATOM 875 C C . GLY B 1 10 ? 13.531 20.766 -0.533 1 42.06 10 GLY B C 1
ATOM 876 O O . GLY B 1 10 ? 13.898 21.703 -1.229 1 42.06 10 GLY B O 1
ATOM 877 N N . GLN B 1 11 ? 14.094 20.969 0.625 1 43.66 11 GLN B N 1
ATOM 878 C CA . GLN B 1 11 ? 15.5 21.344 0.616 1 43.66 11 GLN B CA 1
ATOM 879 C C . GLN B 1 11 ? 16.203 20.844 -0.642 1 43.66 11 GLN B C 1
ATOM 881 O O . GLN B 1 11 ? 16.094 19.672 -0.991 1 43.66 11 GLN B O 1
ATOM 886 N N . SER B 1 12 ? 16.375 21.625 -1.538 1 48.31 12 SER B N 1
ATOM 887 C CA . SER B 1 12 ? 17.375 21.422 -2.574 1 48.31 12 SER B CA 1
ATOM 888 C C . SER B 1 12 ? 18.5 20.516 -2.078 1 48.31 12 SER B C 1
ATOM 890 O O . SER B 1 12 ? 19.266 20.906 -1.19 1 48.31 12 SER B O 1
ATOM 892 N N . ARG B 1 13 ? 18.219 19.234 -1.647 1 49.25 13 ARG B N 1
ATOM 893 C CA . ARG B 1 13 ? 19.312 18.328 -1.297 1 49.25 13 ARG B CA 1
ATOM 894 C C . ARG B 1 13 ? 20.562 18.641 -2.104 1 49.25 13 ARG B C 1
ATOM 896 O O . ARG B 1 13 ? 20.547 18.562 -3.334 1 49.25 13 ARG B O 1
ATOM 903 N N . THR B 1 14 ? 21.156 19.562 -1.757 1 58.03 14 THR B N 1
ATOM 904 C CA . THR B 1 14 ? 22.516 19.688 -2.279 1 58.03 14 THR B CA 1
ATOM 905 C C . THR B 1 14 ? 23.125 18.312 -2.535 1 58.03 14 THR B C 1
ATOM 907 O O . THR B 1 14 ? 22.828 17.359 -1.818 1 58.03 14 THR B O 1
ATOM 910 N N . ASN B 1 15 ? 23.234 17.969 -3.754 1 66.5 15 ASN B N 1
ATOM 911 C CA . ASN B 1 15 ? 23.844 16.797 -4.359 1 66.5 15 ASN B CA 1
ATOM 912 C C . ASN B 1 15 ? 25.078 16.344 -3.586 1 66.5 15 ASN B C 1
ATOM 914 O O . ASN B 1 15 ? 25.844 15.5 -4.059 1 66.5 15 ASN B O 1
ATOM 918 N N . ALA B 1 16 ? 25.359 17.047 -2.439 1 82.5 16 ALA B N 1
ATOM 919 C CA . ALA B 1 16 ? 26.531 16.531 -1.743 1 82.5 16 ALA B CA 1
ATOM 920 C C . ALA B 1 16 ? 26.156 15.328 -0.878 1 82.5 16 ALA B C 1
ATOM 922 O O . ALA B 1 16 ? 25.078 15.297 -0.275 1 82.5 16 ALA B O 1
ATOM 923 N N . PRO B 1 17 ? 27.047 14.406 -0.92 1 88.75 17 PRO B N 1
ATOM 924 C CA . PRO B 1 17 ? 26.781 13.242 -0.077 1 88.75 17 PRO B CA 1
ATOM 925 C C . PRO B 1 17 ? 26.703 13.594 1.407 1 88.75 17 PRO B C 1
ATOM 927 O O . PRO B 1 17 ? 27.422 14.477 1.875 1 88.75 17 PRO B O 1
ATOM 930 N N . ARG B 1 18 ? 25.734 13.016 2.119 1 93.56 18 ARG B N 1
ATOM 931 C CA . ARG B 1 18 ? 25.672 13.133 3.572 1 93.56 18 ARG B CA 1
ATOM 932 C C . ARG B 1 18 ? 26.703 12.242 4.246 1 93.56 18 ARG B C 1
ATOM 934 O O . ARG B 1 18 ? 26.859 11.07 3.889 1 93.56 18 ARG B O 1
ATOM 941 N N . LEU B 1 19 ? 27.469 12.906 5.129 1 95.44 19 LEU B N 1
ATOM 942 C CA . LEU B 1 19 ? 28.5 12.156 5.836 1 95.44 19 LEU B CA 1
ATOM 943 C C . LEU B 1 19 ? 28.062 11.844 7.262 1 95.44 19 LEU B C 1
ATOM 945 O O . LEU B 1 19 ? 27.453 12.68 7.926 1 95.44 19 LEU B O 1
ATOM 949 N N . CYS B 1 20 ? 28.359 10.57 7.641 1 96.56 20 CYS B N 1
ATOM 950 C CA . CYS B 1 20 ? 28.094 10.227 9.031 1 96.56 20 CYS B CA 1
ATOM 951 C C . CYS B 1 20 ? 29.172 10.781 9.953 1 96.56 20 CYS B C 1
ATOM 953 O O . CYS B 1 20 ? 29.984 11.602 9.523 1 96.56 20 CYS B O 1
ATOM 955 N N . TYR B 1 21 ? 29.078 10.406 11.273 1 96.56 21 TYR B N 1
ATOM 956 C CA . TYR B 1 21 ? 29.984 11.016 12.242 1 96.56 21 TYR B CA 1
ATOM 957 C C . TYR B 1 21 ? 31.406 10.5 12.07 1 96.56 21 TYR B C 1
ATOM 959 O O . TYR B 1 21 ? 32.344 11.078 12.594 1 96.56 21 TYR B O 1
ATOM 967 N N . TYR B 1 22 ? 31.641 9.391 11.312 1 96 22 TYR B N 1
ATOM 968 C CA . TYR B 1 22 ? 32.969 8.883 10.961 1 96 22 TYR B CA 1
ATOM 969 C C . TYR B 1 22 ? 33.531 9.648 9.773 1 96 22 TYR B C 1
ATOM 971 O O . TYR B 1 22 ? 34.719 9.492 9.438 1 96 22 TYR B O 1
ATOM 979 N N . GLY B 1 23 ? 32.688 10.453 9.102 1 95.56 23 GLY B N 1
ATOM 980 C CA . GLY B 1 23 ? 33.094 11.125 7.883 1 95.56 23 GLY B CA 1
ATOM 981 C C . GLY B 1 23 ? 32.906 10.273 6.641 1 95.56 23 GLY B C 1
ATOM 982 O O . GLY B 1 23 ? 33.562 10.531 5.613 1 95.56 23 GLY B O 1
ATOM 983 N N . GLU B 1 24 ? 32.125 9.281 6.75 1 94.69 24 GLU B N 1
ATOM 984 C CA . GLU B 1 24 ? 31.844 8.383 5.633 1 94.69 24 GLU B CA 1
ATOM 985 C C . GLU B 1 24 ? 30.469 8.664 5.043 1 94.69 24 GLU B C 1
ATOM 987 O O . GLU B 1 24 ? 29.578 9.164 5.734 1 94.69 24 GLU B O 1
ATOM 992 N N . LYS B 1 25 ? 30.359 8.359 3.811 1 95.56 25 LYS B N 1
ATOM 993 C CA . LYS B 1 25 ? 29.062 8.531 3.148 1 95.56 25 LYS B CA 1
ATOM 994 C C . LYS B 1 25 ? 27.969 7.75 3.869 1 95.56 25 LYS B C 1
ATOM 996 O O . LYS B 1 25 ? 28.188 6.605 4.277 1 95.56 25 LYS B O 1
ATOM 1001 N N . SER B 1 26 ? 26.828 8.43 4.031 1 95.62 26 SER B N 1
ATOM 1002 C CA . SER B 1 26 ? 25.672 7.809 4.668 1 95.62 26 SER B CA 1
ATOM 100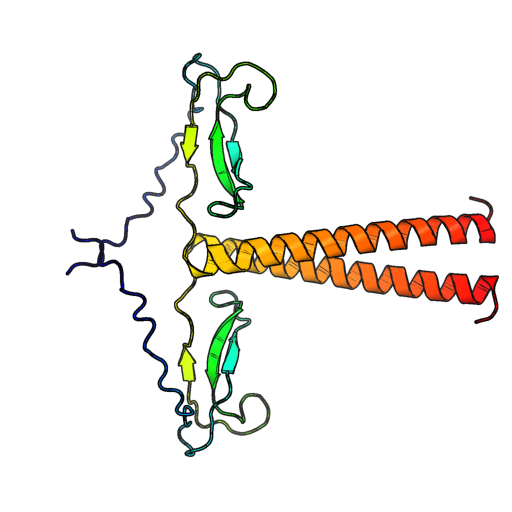3 C C . SER B 1 26 ? 24.641 7.371 3.633 1 95.62 26 SER B C 1
ATOM 1005 O O . SER B 1 26 ? 24.016 8.211 2.99 1 95.62 26 SER B O 1
ATOM 1007 N N . PRO B 1 27 ? 24.438 6.035 3.486 1 95.06 27 PRO B N 1
ATOM 1008 C CA . PRO B 1 27 ? 23.422 5.59 2.52 1 95.06 27 PRO B CA 1
ATOM 1009 C C . PRO B 1 27 ? 22 5.879 2.977 1 95.06 27 PRO B C 1
ATOM 1011 O O . PRO B 1 27 ? 21.766 6.074 4.172 1 95.06 27 PRO B O 1
ATOM 1014 N N . VAL B 1 28 ? 21.125 6.012 1.978 1 95.62 28 VAL B N 1
ATOM 1015 C CA . VAL B 1 28 ? 19.688 6.117 2.256 1 95.62 28 VAL B CA 1
ATOM 1016 C C . VAL B 1 28 ? 19.109 4.73 2.545 1 95.62 28 VAL B C 1
ATOM 1018 O O . VAL B 1 28 ? 19.328 3.791 1.778 1 95.62 28 VAL B O 1
ATOM 1021 N N . LYS B 1 29 ? 18.469 4.66 3.703 1 94.38 29 LYS B N 1
ATOM 1022 C CA . LYS B 1 29 ? 17.797 3.439 4.121 1 94.38 29 LYS B CA 1
ATOM 1023 C C . LYS B 1 29 ? 16.297 3.678 4.312 1 94.38 29 LYS B C 1
ATOM 1025 O O . LYS B 1 29 ? 15.844 4.824 4.332 1 94.38 29 LYS B O 1
ATOM 1030 N N . THR B 1 30 ? 15.555 2.496 4.418 1 93.62 30 THR B N 1
ATOM 1031 C CA . THR B 1 30 ? 14.109 2.588 4.59 1 93.62 30 THR B CA 1
ATOM 1032 C C . THR B 1 30 ? 13.68 1.991 5.93 1 93.62 30 THR B C 1
ATOM 1034 O O . THR B 1 30 ? 14.039 0.854 6.246 1 93.62 30 THR B O 1
ATOM 1037 N N . SER B 1 31 ? 12.969 2.809 6.672 1 93.75 31 SER B N 1
ATOM 1038 C CA . SER B 1 31 ? 12.484 2.365 7.977 1 93.75 31 SER B CA 1
ATOM 1039 C C . SER B 1 31 ? 11.367 1.338 7.832 1 93.75 31 SER B C 1
ATOM 1041 O O . SER B 1 31 ? 10.508 1.462 6.953 1 93.75 31 SER B O 1
ATOM 1043 N N . MET B 1 32 ? 11.375 0.32 8.828 1 90 32 MET B N 1
ATOM 1044 C CA . MET B 1 32 ? 10.32 -0.695 8.859 1 90 32 MET B CA 1
ATOM 1045 C C . MET B 1 32 ? 9.609 -0.698 10.203 1 90 32 MET B C 1
ATOM 1047 O O . MET B 1 32 ? 8.82 -1.601 10.492 1 90 32 MET B O 1
ATOM 1051 N N . THR B 1 33 ? 9.875 0.38 10.898 1 90 33 THR B N 1
ATOM 1052 C CA . THR B 1 33 ? 9.188 0.468 12.188 1 90 33 THR B CA 1
ATOM 1053 C C . THR B 1 33 ? 7.719 0.832 11.992 1 90 33 THR B C 1
ATOM 1055 O O . THR B 1 33 ? 7.359 1.479 11 1 90 33 THR B O 1
ATOM 1058 N N . SER B 1 34 ? 6.82 0.482 12.867 1 83.69 34 SER B N 1
ATOM 1059 C CA . SER B 1 34 ? 5.375 0.632 12.758 1 83.69 34 SER B CA 1
ATOM 1060 C C . SER B 1 34 ? 4.984 2.088 12.516 1 83.69 34 SER B C 1
ATOM 1062 O O . SER B 1 34 ? 4.137 2.377 11.664 1 83.69 34 SER B O 1
ATOM 1064 N N . GLY B 1 35 ? 5.684 3.053 13.086 1 87.25 35 GLY B N 1
ATOM 1065 C CA . GLY B 1 35 ? 5.305 4.449 12.969 1 87.25 35 GLY B CA 1
ATOM 1066 C C . GLY B 1 35 ? 5.988 5.16 11.82 1 87.25 35 GLY B C 1
ATOM 1067 O O . GLY B 1 35 ? 5.625 6.289 11.477 1 87.25 35 GLY B O 1
ATOM 1068 N N . ASN B 1 36 ? 6.898 4.457 11.133 1 93.06 36 ASN B N 1
ATOM 1069 C CA . ASN B 1 36 ? 7.68 5.094 10.078 1 93.06 36 ASN B CA 1
ATOM 1070 C C . ASN B 1 36 ? 7.949 4.137 8.922 1 93.06 36 ASN B C 1
ATOM 1072 O O . ASN B 1 36 ? 9.031 4.16 8.328 1 93.06 36 ASN B O 1
ATOM 1076 N N . MET B 1 37 ? 7.035 3.291 8.672 1 89.88 37 MET B N 1
ATOM 1077 C CA . MET B 1 37 ? 7.223 2.295 7.621 1 89.88 37 MET B CA 1
ATOM 1078 C C . MET B 1 37 ? 7.371 2.961 6.258 1 89.88 37 MET B C 1
ATOM 1080 O O . MET B 1 37 ? 6.527 3.771 5.863 1 89.88 37 MET B O 1
ATOM 1084 N N . GLY B 1 38 ? 8.516 2.609 5.66 1 91.62 38 GLY B N 1
ATOM 1085 C CA . GLY B 1 38 ? 8.703 3.113 4.312 1 91.62 38 GLY B CA 1
ATOM 1086 C C . GLY B 1 38 ? 9.391 4.469 4.273 1 91.62 38 GLY B C 1
ATOM 1087 O O . GLY B 1 38 ? 9.688 4.988 3.195 1 91.62 38 GLY B O 1
ATOM 1088 N N . ARG B 1 39 ? 9.586 5.055 5.43 1 94.5 39 ARG B N 1
ATOM 1089 C CA . ARG B 1 39 ? 10.227 6.363 5.473 1 94.5 39 ARG B CA 1
ATOM 1090 C C . ARG B 1 39 ? 11.734 6.238 5.289 1 94.5 39 ARG B C 1
ATOM 1092 O O . ARG B 1 39 ? 12.375 5.379 5.898 1 94.5 39 ARG B O 1
ATOM 1099 N N . ARG B 1 40 ? 12.289 7.18 4.543 1 95.75 40 ARG B N 1
ATOM 1100 C CA . ARG B 1 40 ? 13.719 7.109 4.25 1 95.75 40 ARG B CA 1
ATOM 1101 C C . ARG B 1 40 ? 14.516 7.949 5.238 1 95.75 40 ARG B C 1
ATOM 1103 O O . ARG B 1 40 ? 14.039 8.977 5.719 1 95.75 40 ARG B O 1
ATOM 1110 N N . PHE B 1 41 ? 15.734 7.371 5.445 1 96 41 PHE B N 1
ATOM 1111 C CA . PHE B 1 41 ? 16.641 8.094 6.328 1 96 41 PHE B CA 1
ATOM 1112 C C . PHE B 1 41 ? 18.094 7.84 5.934 1 96 41 PHE B C 1
ATOM 1114 O O . PHE B 1 41 ? 18.406 6.809 5.332 1 96 41 PHE B O 1
ATOM 1121 N N . TYR B 1 42 ? 18.938 8.797 6.168 1 96.44 42 TYR B N 1
ATOM 1122 C CA . TYR B 1 42 ? 20.375 8.617 6.125 1 96.44 42 TYR B CA 1
ATOM 1123 C C . TYR B 1 42 ? 20.891 7.961 7.406 1 96.44 42 TYR B C 1
ATOM 1125 O O . TYR B 1 42 ? 20.516 8.359 8.508 1 96.44 42 TYR B O 1
ATOM 1133 N N . GLY B 1 43 ? 21.641 6.91 7.168 1 95.75 43 GLY B N 1
ATOM 1134 C CA . GLY B 1 43 ? 22.266 6.246 8.305 1 95.75 43 GLY B CA 1
ATOM 1135 C C . GLY B 1 43 ? 23.703 5.84 8.055 1 95.75 43 GLY B C 1
ATOM 1136 O O . GLY B 1 43 ? 24.156 5.832 6.91 1 95.75 43 GLY B O 1
ATOM 1137 N N . CYS B 1 44 ? 24.312 5.57 9.188 1 96.31 44 CYS B N 1
ATOM 1138 C CA . CYS B 1 44 ? 25.672 5.051 9.109 1 96.31 44 CYS B CA 1
ATOM 1139 C C . CYS B 1 44 ? 25.734 3.809 8.227 1 96.31 44 CYS B C 1
ATOM 1141 O O . CYS B 1 44 ? 24.859 2.947 8.305 1 96.31 44 CYS B O 1
ATOM 1143 N N . ALA B 1 45 ? 26.797 3.805 7.379 1 93.25 45 ALA B N 1
ATOM 1144 C CA . ALA B 1 45 ? 26.938 2.697 6.438 1 93.25 45 ALA B CA 1
ATOM 1145 C C . ALA B 1 45 ? 27.109 1.371 7.172 1 93.25 45 ALA B C 1
ATOM 1147 O O . ALA B 1 45 ? 26.828 0.306 6.613 1 93.25 45 ALA B O 1
ATOM 1148 N N . ARG B 1 46 ? 27.406 1.421 8.43 1 92.06 46 ARG B N 1
ATOM 1149 C CA . ARG B 1 46 ? 27.688 0.225 9.219 1 92.06 46 ARG B CA 1
ATOM 1150 C C . ARG B 1 46 ? 26.438 -0.269 9.93 1 92.06 46 ARG B C 1
ATOM 1152 O O . ARG B 1 46 ? 26.484 -1.277 10.641 1 92.06 46 ARG B O 1
ATOM 1159 N N . TYR B 1 47 ? 25.422 0.409 9.719 1 86.75 47 TYR B N 1
ATOM 1160 C CA . TYR B 1 47 ? 24.188 0.041 10.383 1 86.75 47 TYR B CA 1
ATOM 1161 C C . TYR B 1 47 ? 23.812 -1.403 10.078 1 86.75 47 TYR B C 1
ATOM 1163 O O . TYR B 1 47 ? 23.719 -1.793 8.906 1 86.75 47 TYR B O 1
ATOM 1171 N N . GLY B 1 48 ? 23.625 -2.17 11.047 1 81.88 48 GLY B N 1
ATOM 1172 C CA . GLY B 1 48 ? 23.234 -3.566 10.906 1 81.88 48 GLY B CA 1
ATOM 1173 C C . GLY B 1 48 ? 24.422 -4.484 10.633 1 81.88 48 GLY B C 1
ATOM 1174 O O . GLY B 1 48 ? 24.25 -5.699 10.523 1 81.88 48 GLY B O 1
ATOM 1175 N N . VAL B 1 49 ? 25.641 -3.975 10.383 1 85 49 VAL B N 1
ATOM 1176 C CA . VAL B 1 49 ? 26.828 -4.762 10.016 1 85 49 VAL B CA 1
ATOM 1177 C C . VAL B 1 49 ? 27.859 -4.676 11.125 1 85 49 VAL B C 1
ATOM 1179 O O . VAL B 1 49 ? 28.422 -5.695 11.547 1 85 49 VAL B O 1
ATOM 1182 N N . ASP B 1 50 ? 28.156 -3.482 11.57 1 89 50 ASP B N 1
ATOM 1183 C CA . ASP B 1 50 ? 29.203 -3.219 12.555 1 89 50 ASP B CA 1
ATOM 1184 C C . ASP B 1 50 ? 28.766 -2.139 13.539 1 89 50 ASP B C 1
ATOM 1186 O O . ASP B 1 50 ? 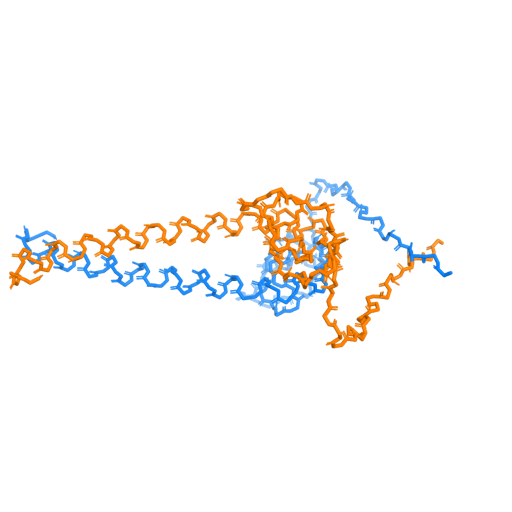27.609 -1.719 13.539 1 89 50 ASP B O 1
ATOM 1190 N N . VAL B 1 51 ? 29.812 -1.741 14.445 1 92.19 51 VAL B N 1
ATOM 1191 C CA . VAL B 1 51 ? 29.547 -0.651 15.383 1 92.19 51 VAL B CA 1
ATOM 1192 C C . VAL B 1 51 ? 29.219 0.623 14.609 1 92.19 51 VAL B C 1
ATOM 1194 O O . VAL B 1 51 ? 29.969 1.035 13.727 1 92.19 51 VAL B O 1
ATOM 1197 N N . THR B 1 52 ? 28.109 1.232 14.914 1 93.25 52 THR B N 1
ATOM 1198 C CA . THR B 1 52 ? 27.656 2.438 14.227 1 93.25 52 THR B CA 1
ATOM 1199 C C . THR B 1 52 ? 28 3.684 15.039 1 93.25 52 THR B C 1
ATOM 1201 O O . THR B 1 52 ? 28.203 3.609 16.25 1 93.25 52 THR B O 1
ATOM 1204 N N . CYS B 1 53 ? 28.125 4.773 14.398 1 95.56 53 CYS B N 1
ATOM 1205 C CA . CYS B 1 53 ? 28.391 6.035 15.078 1 95.56 53 CYS B CA 1
ATOM 1206 C C . CYS B 1 53 ? 27.094 6.688 15.547 1 95.56 53 CYS B C 1
ATOM 1208 O O . CYS B 1 53 ? 27.125 7.719 16.219 1 95.56 53 CYS B O 1
ATOM 1210 N N . GLY B 1 54 ? 25.875 6.172 15.086 1 94.25 54 GLY B N 1
ATOM 1211 C CA . GLY B 1 54 ? 24.594 6.676 15.539 1 94.25 54 GLY B CA 1
ATOM 1212 C C . GLY B 1 54 ? 24.062 7.797 14.672 1 94.25 54 GLY B C 1
ATOM 1213 O O . GLY B 1 54 ? 23.062 8.43 15.016 1 94.25 54 GLY B O 1
ATOM 1214 N N . TYR B 1 55 ? 24.812 8.062 13.547 1 96.62 55 TYR B N 1
ATOM 1215 C CA . TYR B 1 55 ? 24.312 9.086 12.633 1 96.62 55 TYR B CA 1
ATOM 1216 C C . TYR B 1 55 ? 22.953 8.68 12.062 1 96.62 55 TYR B C 1
ATOM 1218 O O . TYR B 1 55 ? 22.781 7.551 11.602 1 96.62 55 TYR B O 1
ATOM 1226 N N . PHE B 1 56 ? 22 9.641 12.164 1 96.06 56 PHE B N 1
ATOM 1227 C CA . PHE B 1 56 ? 20.641 9.391 11.695 1 96.06 56 PHE B CA 1
ATOM 1228 C C . PHE B 1 56 ? 19.953 10.688 11.297 1 96.06 56 PHE B C 1
ATOM 1230 O O . PHE B 1 56 ? 19.938 11.648 12.062 1 96.06 56 PHE B O 1
ATOM 1237 N N . GLU B 1 57 ? 19.406 10.664 9.984 1 96 57 GLU B N 1
ATOM 1238 C CA . GLU B 1 57 ? 18.656 11.82 9.508 1 96 57 GLU B CA 1
ATOM 1239 C C . GLU B 1 57 ? 17.531 11.398 8.578 1 96 57 GLU B C 1
ATOM 1241 O O . GLU B 1 57 ? 17.766 10.742 7.562 1 96 57 GLU B O 1
ATOM 1246 N N . TRP B 1 58 ? 16.375 11.977 8.969 1 95.75 58 TRP B N 1
ATOM 1247 C CA . TRP B 1 58 ? 15.242 11.648 8.102 1 95.75 58 TRP B CA 1
ATOM 1248 C C . TRP B 1 58 ? 15.367 12.359 6.754 1 95.75 58 TRP B C 1
ATOM 1250 O O . TRP B 1 58 ? 15.75 13.531 6.699 1 95.75 58 TRP B O 1
ATOM 1260 N N . VAL B 1 59 ? 15.094 11.531 5.789 1 94.75 59 VAL B N 1
ATOM 1261 C CA . VAL B 1 59 ? 14.984 12.094 4.445 1 94.75 59 VAL B CA 1
ATOM 1262 C C . VAL B 1 59 ? 13.555 12.594 4.207 1 94.75 59 VAL B C 1
ATOM 1264 O O . VAL B 1 59 ? 13.352 13.727 3.768 1 94.75 59 VAL B O 1
ATOM 1267 N N . ASP B 1 60 ? 12.578 11.789 4.621 1 94.75 60 ASP B N 1
ATOM 1268 C CA . ASP B 1 60 ? 11.164 12.047 4.348 1 94.75 60 ASP B CA 1
ATOM 1269 C C . ASP B 1 60 ? 10.469 12.617 5.582 1 94.75 60 ASP B C 1
ATOM 1271 O O . ASP B 1 60 ? 10.828 12.281 6.715 1 94.75 60 ASP B O 1
ATOM 1275 N N . PRO B 1 61 ? 9.469 13.508 5.297 1 94.5 61 PRO B N 1
ATOM 1276 C CA . PRO B 1 61 ? 8.609 13.883 6.418 1 94.5 61 PRO B CA 1
ATOM 1277 C C . PRO B 1 61 ? 7.781 12.711 6.945 1 94.5 61 PRO B C 1
ATOM 1279 O O . PRO B 1 61 ? 7.684 11.672 6.285 1 94.5 61 PRO B O 1
ATOM 1282 N N . PRO B 1 62 ? 7.27 12.852 8.133 1 94.38 62 PRO B N 1
ATOM 1283 C CA . PRO B 1 62 ? 6.426 11.781 8.656 1 94.38 62 PRO B CA 1
ATOM 1284 C C . PRO B 1 62 ? 5.16 11.562 7.836 1 94.38 62 PRO B C 1
ATOM 1286 O O . PRO B 1 62 ? 4.688 12.484 7.164 1 94.38 62 PRO B O 1
ATOM 1289 N N . MET B 1 63 ? 4.684 10.367 7.996 1 94.44 63 MET B N 1
ATOM 1290 C CA . MET B 1 63 ? 3.389 10.062 7.395 1 94.44 63 MET B CA 1
ATOM 1291 C C . MET B 1 63 ? 2.256 10.664 8.219 1 94.44 63 MET B C 1
ATOM 1293 O O . MET B 1 63 ? 2.332 10.711 9.445 1 94.44 63 MET B O 1
ATOM 1297 N N . CYS B 1 64 ? 1.165 11.031 7.516 1 94.06 64 CYS B N 1
ATOM 1298 C CA . CYS B 1 64 ? -0.041 11.445 8.227 1 94.06 64 CYS B CA 1
ATOM 1299 C C . CYS B 1 64 ? -0.646 10.289 9 1 94.06 64 CYS B C 1
ATOM 1301 O O . CYS B 1 64 ? -0.293 9.125 8.766 1 94.06 64 CYS B O 1
ATOM 1303 N N . GLN B 1 65 ? -1.509 10.617 9.93 1 93 65 GLN B N 1
ATOM 1304 C CA . GLN B 1 65 ? -2.109 9.609 10.797 1 93 65 GLN B CA 1
ATOM 1305 C C . GLN B 1 65 ? -2.754 8.492 9.977 1 93 65 GLN B C 1
ATOM 1307 O O . GLN B 1 65 ? -2.564 7.309 10.273 1 93 65 GLN B O 1
ATOM 1312 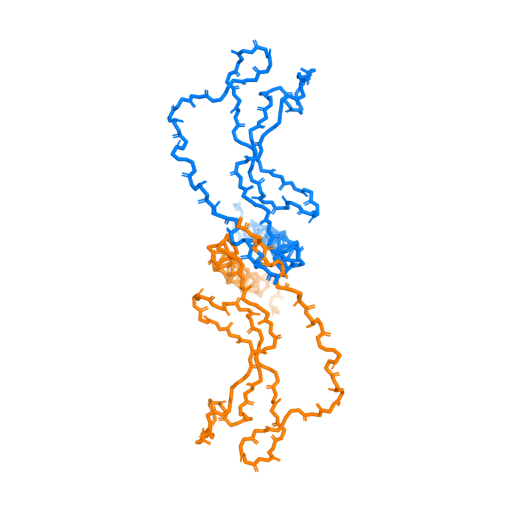N N . ARG B 1 66 ? -3.5 8.828 8.969 1 92.12 66 ARG B N 1
ATOM 1313 C CA . ARG B 1 66 ? -4.164 7.836 8.133 1 92.12 66 ARG B CA 1
ATOM 1314 C C . ARG B 1 66 ? -3.15 6.898 7.492 1 92.12 66 ARG B C 1
ATOM 1316 O O . ARG B 1 66 ? -3.355 5.684 7.457 1 92.12 66 ARG B O 1
ATOM 1323 N N . GLY B 1 67 ? -2.094 7.504 6.992 1 91.62 67 GLY B N 1
ATOM 1324 C CA . GLY B 1 67 ? -1.047 6.703 6.375 1 91.62 67 GLY B CA 1
ATOM 1325 C C . GLY B 1 67 ? -0.392 5.73 7.336 1 91.62 67 GLY B C 1
ATOM 1326 O O . GLY B 1 67 ? -0.114 4.586 6.977 1 91.62 67 GLY B O 1
ATOM 1327 N N . ARG B 1 68 ? -0.21 6.105 8.547 1 92.88 68 ARG B N 1
ATOM 1328 C CA . ARG B 1 68 ? 0.4 5.254 9.562 1 92.88 68 ARG B CA 1
ATOM 1329 C C . ARG B 1 68 ? -0.469 4.031 9.844 1 92.88 68 ARG B C 1
ATOM 1331 O O . ARG B 1 68 ? 0.043 2.969 10.203 1 92.88 68 ARG B O 1
ATOM 1338 N N . LYS B 1 69 ? -1.695 4.227 9.672 1 91.38 69 LYS B N 1
ATOM 1339 C CA . LYS B 1 69 ? -2.629 3.143 9.961 1 91.38 69 LYS B CA 1
ATOM 1340 C C . LYS B 1 69 ? -2.74 2.182 8.781 1 91.38 69 LYS B C 1
ATOM 1342 O O . LYS B 1 69 ? -2.738 0.963 8.969 1 91.38 69 LYS B O 1
ATOM 1347 N N . VAL B 1 70 ? -2.766 2.73 7.602 1 92.19 70 VAL B N 1
ATOM 1348 C CA . VAL B 1 70 ? -3.145 1.876 6.48 1 92.19 70 VAL B CA 1
ATOM 1349 C C . VAL B 1 70 ? -1.901 1.22 5.887 1 92.19 70 VAL B C 1
ATOM 1351 O O . VAL B 1 70 ? -1.964 0.091 5.391 1 92.19 70 VAL B O 1
ATOM 1354 N N . LEU B 1 71 ? -0.806 1.867 5.914 1 93.5 71 LEU B N 1
ATOM 1355 C CA . LEU B 1 71 ? 0.376 1.388 5.207 1 93.5 71 LEU B CA 1
ATOM 1356 C C . LEU B 1 71 ? 0.851 0.057 5.781 1 93.5 71 LEU B C 1
ATOM 1358 O O . LEU B 1 71 ? 1.122 -0.886 5.031 1 93.5 71 LEU B O 1
ATOM 1362 N N . PRO B 1 72 ? 0.90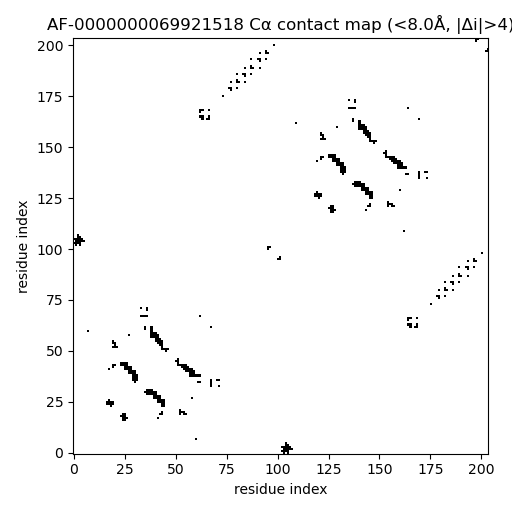7 -0.111 7.062 1 93.56 72 PRO B N 1
ATOM 1363 C CA . PRO B 1 72 ? 1.315 -1.415 7.59 1 93.56 72 PRO B CA 1
ATOM 1364 C C . PRO B 1 72 ? 0.389 -2.547 7.148 1 93.56 72 PRO B C 1
ATOM 1366 O O . PRO B 1 72 ? 0.852 -3.658 6.875 1 93.56 72 PRO B O 1
ATOM 1369 N N . LYS B 1 73 ? -0.857 -2.297 7.004 1 94.5 73 LYS B N 1
ATOM 1370 C CA . LYS B 1 73 ? -1.819 -3.301 6.555 1 94.5 73 LYS B CA 1
ATOM 1371 C C . LYS B 1 73 ? -1.6 -3.658 5.09 1 94.5 73 LYS B C 1
ATOM 1373 O O . LYS B 1 73 ? -1.711 -4.824 4.707 1 94.5 73 LYS B O 1
ATOM 1378 N N . MET B 1 74 ? -1.299 -2.66 4.32 1 93.75 74 MET B N 1
ATOM 1379 C CA . MET B 1 74 ? -1.055 -2.879 2.898 1 93.75 74 MET B CA 1
ATOM 1380 C C . MET B 1 74 ? 0.219 -3.689 2.682 1 93.75 74 MET B C 1
ATOM 1382 O O . MET B 1 74 ? 0.243 -4.609 1.862 1 93.75 74 MET B O 1
ATOM 1386 N N . VAL B 1 75 ? 1.221 -3.334 3.447 1 94.25 75 VAL B N 1
ATOM 1387 C CA . VAL B 1 75 ? 2.48 -4.062 3.354 1 94.25 75 VAL B CA 1
ATOM 1388 C C . VAL B 1 75 ? 2.271 -5.516 3.777 1 94.25 75 VAL B C 1
ATOM 1390 O O . VAL B 1 75 ? 2.75 -6.438 3.111 1 94.25 75 VAL B O 1
ATOM 1393 N N . ALA B 1 76 ? 1.539 -5.75 4.832 1 95.94 76 ALA B N 1
ATOM 1394 C CA . ALA B 1 76 ? 1.245 -7.105 5.293 1 95.94 76 ALA B CA 1
ATOM 1395 C C . ALA B 1 76 ? 0.487 -7.891 4.227 1 95.94 76 ALA B C 1
ATOM 1397 O O . ALA B 1 76 ? 0.79 -9.062 3.977 1 95.94 76 ALA B O 1
ATOM 1398 N N . LYS B 1 77 ? -0.501 -7.297 3.646 1 97.94 77 LYS B N 1
ATOM 1399 C CA . LYS B 1 77 ? -1.269 -7.965 2.598 1 97.94 77 LYS B CA 1
ATOM 1400 C C . LYS B 1 77 ? -0.383 -8.312 1.406 1 97.94 77 LYS B C 1
ATOM 1402 O O . LYS B 1 77 ? -0.481 -9.406 0.853 1 97.94 77 LYS B O 1
ATOM 1407 N N . MET B 1 78 ?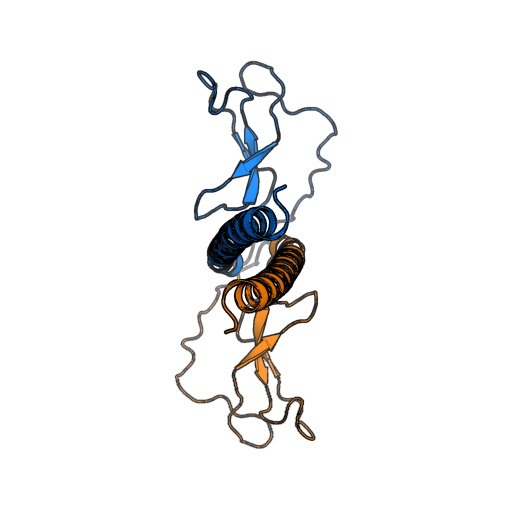 0.427 -7.379 1.021 1 97.38 78 MET B N 1
ATOM 1408 C CA . MET B 1 78 ? 1.336 -7.617 -0.096 1 97.38 78 MET B CA 1
ATOM 1409 C C . MET B 1 78 ? 2.268 -8.789 0.202 1 97.38 78 MET B C 1
ATOM 1411 O O . MET B 1 78 ? 2.496 -9.641 -0.659 1 97.38 78 MET B O 1
ATOM 1415 N N . ASN B 1 79 ? 2.729 -8.789 1.406 1 97.25 79 ASN B N 1
ATOM 1416 C CA . ASN B 1 79 ? 3.592 -9.898 1.804 1 97.25 79 ASN B CA 1
ATOM 1417 C C . ASN B 1 79 ? 2.852 -11.234 1.757 1 97.25 79 ASN B C 1
ATOM 1419 O O . ASN B 1 79 ? 3.408 -12.242 1.324 1 97.25 79 ASN B O 1
ATOM 1423 N N . ARG B 1 80 ? 1.697 -11.281 2.197 1 98.62 80 ARG B N 1
ATOM 1424 C CA . ARG B 1 80 ? 0.876 -12.492 2.154 1 98.62 80 ARG B CA 1
ATOM 1425 C C . ARG B 1 80 ? 0.663 -12.953 0.719 1 98.62 80 ARG B C 1
ATOM 1427 O O . ARG B 1 80 ? 0.816 -14.141 0.417 1 98.62 80 ARG B O 1
ATOM 1434 N N . LEU B 1 81 ? 0.364 -12 -0.146 1 98.81 81 LEU B N 1
ATOM 1435 C CA . LEU B 1 81 ? 0.135 -12.328 -1.549 1 98.81 81 LEU B CA 1
ATOM 1436 C C . LEU B 1 81 ? 1.401 -12.883 -2.189 1 98.81 81 LEU B C 1
ATOM 1438 O O . LEU B 1 81 ? 1.342 -13.859 -2.947 1 98.81 81 LEU B O 1
ATOM 1442 N N . GLU B 1 82 ? 2.473 -12.297 -1.889 1 98.81 82 GLU B N 1
ATOM 1443 C CA . GLU B 1 82 ? 3.74 -12.758 -2.445 1 98.81 82 GLU B CA 1
ATOM 1444 C C . GLU B 1 82 ? 4.074 -14.164 -1.959 1 98.81 82 GLU B C 1
ATOM 1446 O O . GLU B 1 82 ? 4.531 -15.008 -2.738 1 98.81 82 GLU B O 1
ATOM 1451 N N . LYS B 1 83 ? 3.805 -14.445 -0.712 1 98.81 83 LYS B N 1
ATOM 1452 C CA . LYS B 1 83 ? 4.031 -15.781 -0.171 1 98.81 83 LYS B CA 1
ATOM 1453 C C . LYS B 1 83 ? 3.098 -16.812 -0.816 1 98.81 83 LYS B C 1
ATOM 1455 O O . LYS B 1 83 ? 3.521 -17.906 -1.166 1 98.81 83 LYS B O 1
ATOM 1460 N N . GLU B 1 84 ? 1.9 -16.453 -0.949 1 98.75 84 GLU B N 1
ATOM 1461 C CA . GLU B 1 84 ? 0.934 -17.344 -1.586 1 98.75 84 GLU B CA 1
ATOM 1462 C C . GLU B 1 84 ? 1.315 -17.625 -3.037 1 98.75 84 GLU B C 1
ATOM 1464 O O . GLU B 1 84 ? 1.189 -18.75 -3.51 1 98.75 84 GLU B O 1
ATOM 1469 N N . LEU B 1 85 ? 1.752 -16.594 -3.639 1 98.81 85 LEU B N 1
ATOM 1470 C CA . LEU B 1 85 ? 2.182 -16.766 -5.023 1 98.81 85 LEU B CA 1
ATOM 1471 C C . LEU B 1 85 ? 3.383 -17.703 -5.109 1 98.81 85 LEU B C 1
ATOM 1473 O O . LEU B 1 85 ? 3.434 -18.578 -5.977 1 98.81 85 LEU B O 1
ATOM 1477 N N . ALA B 1 86 ? 4.289 -17.547 -4.281 1 98.69 86 ALA B N 1
ATOM 1478 C CA . ALA B 1 86 ? 5.469 -18.422 -4.246 1 98.69 86 ALA B CA 1
ATOM 1479 C C . ALA B 1 86 ? 5.07 -19.875 -4.008 1 98.69 86 ALA B C 1
ATOM 1481 O O . ALA B 1 86 ? 5.605 -20.781 -4.652 1 98.69 86 ALA B O 1
ATOM 1482 N N . ARG B 1 87 ? 4.141 -20.109 -3.145 1 98.19 87 ARG B N 1
ATOM 1483 C CA . ARG B 1 87 ? 3.668 -21.469 -2.857 1 98.19 87 ARG B CA 1
ATOM 1484 C C . ARG B 1 87 ? 3 -22.078 -4.082 1 98.19 87 ARG B C 1
ATOM 1486 O O . ARG B 1 87 ? 3.289 -23.219 -4.445 1 98.19 87 ARG B O 1
ATOM 1493 N N . SER B 1 88 ? 2.18 -21.25 -4.684 1 98.5 88 SER B N 1
ATOM 1494 C CA . SER B 1 88 ? 1.487 -21.734 -5.871 1 98.5 88 SER B CA 1
ATOM 1495 C C . SER B 1 88 ? 2.471 -22.062 -6.992 1 98.5 88 SER B C 1
ATOM 1497 O O . SER B 1 88 ? 2.336 -23.078 -7.668 1 98.5 88 SER B O 1
ATOM 1499 N N . ARG B 1 89 ? 3.451 -21.25 -7.141 1 97.5 89 ARG B N 1
ATOM 1500 C CA . ARG B 1 89 ? 4.449 -21.469 -8.188 1 97.5 89 ARG B CA 1
ATOM 1501 C C . ARG B 1 89 ? 5.285 -22.719 -7.898 1 97.5 89 ARG B C 1
ATOM 1503 O O . ARG B 1 89 ? 5.668 -23.438 -8.82 1 97.5 89 ARG B O 1
ATOM 1510 N N . ARG B 1 90 ? 5.512 -22.984 -6.645 1 97.31 90 ARG B N 1
ATOM 1511 C CA . ARG B 1 90 ? 6.203 -24.203 -6.262 1 97.31 90 ARG B CA 1
ATOM 1512 C C . ARG B 1 90 ? 5.379 -25.438 -6.641 1 97.31 90 ARG B C 1
ATOM 1514 O O . ARG B 1 90 ? 5.914 -26.391 -7.199 1 97.31 90 ARG B O 1
ATOM 1521 N N . ARG B 1 91 ? 4.172 -25.344 -6.34 1 96.88 91 ARG B N 1
ATOM 1522 C CA . ARG B 1 91 ? 3.289 -26.453 -6.699 1 96.88 91 ARG B CA 1
ATOM 1523 C C . ARG B 1 91 ? 3.236 -26.641 -8.211 1 96.88 91 ARG B C 1
ATOM 1525 O O . ARG B 1 91 ? 3.287 -27.766 -8.703 1 96.88 91 ARG B O 1
ATOM 1532 N N . GLU B 1 92 ? 3.139 -25.578 -8.906 1 95.5 92 GLU B N 1
ATOM 1533 C CA . GLU B 1 92 ? 3.162 -25.625 -10.367 1 95.5 92 GLU B CA 1
ATOM 1534 C C . GLU B 1 92 ? 4.406 -26.344 -10.875 1 95.5 92 GLU B C 1
ATOM 1536 O O . GLU B 1 92 ? 4.324 -27.188 -11.773 1 95.5 92 GLU B O 1
ATOM 1541 N N . LYS B 1 93 ? 5.469 -25.984 -10.344 1 95 93 LYS B N 1
ATOM 1542 C CA . LYS B 1 93 ? 6.723 -26.609 -10.742 1 95 93 LYS B CA 1
ATOM 1543 C C . LYS B 1 93 ? 6.707 -28.109 -10.453 1 95 93 LYS B C 1
ATOM 1545 O O . LYS B 1 93 ? 7.195 -28.906 -11.258 1 95 93 LYS B O 1
ATOM 1550 N N . MET B 1 94 ? 6.133 -28.469 -9.305 1 95.62 94 MET B N 1
ATOM 1551 C CA . MET B 1 94 ? 6.023 -29.875 -8.945 1 95.62 94 MET B CA 1
ATOM 1552 C C . MET B 1 94 ? 5.125 -30.625 -9.922 1 95.62 94 MET B C 1
ATOM 1554 O O . MET B 1 94 ? 5.477 -31.719 -10.391 1 95.62 94 MET B O 1
ATOM 1558 N N . PHE B 1 95 ? 4.059 -30.031 -10.32 1 94.88 95 PHE B N 1
ATOM 1559 C CA . PHE B 1 95 ? 3.145 -30.656 -11.273 1 94.88 95 PHE B CA 1
ATOM 1560 C C . PHE B 1 95 ? 3.799 -30.797 -12.648 1 94.88 95 PHE B C 1
ATOM 1562 O O . PHE B 1 95 ? 3.639 -31.812 -13.312 1 94.88 95 PHE B O 1
ATOM 1569 N N . CYS B 1 96 ? 4.48 -29.781 -13.062 1 93.5 96 CYS B N 1
ATOM 1570 C CA . CYS B 1 96 ? 5.164 -29.812 -14.352 1 93.5 96 CYS B CA 1
ATOM 1571 C C . CYS B 1 96 ? 6.18 -30.938 -14.398 1 93.5 96 CYS B C 1
ATOM 1573 O O . CYS B 1 96 ? 6.266 -31.672 -15.391 1 93.5 96 CYS B O 1
ATOM 1575 N N . LYS B 1 97 ? 6.895 -31.109 -13.328 1 95.62 97 LYS B N 1
ATOM 1576 C CA . LYS B 1 97 ? 7.859 -32.188 -13.25 1 95.62 97 LYS B CA 1
ATOM 1577 C C . LYS B 1 97 ? 7.164 -33.562 -13.312 1 95.62 97 LYS B C 1
ATOM 1579 O O . LYS B 1 97 ? 7.66 -34.5 -13.953 1 95.62 97 LYS B O 1
ATOM 1584 N N . ALA B 1 98 ? 6.066 -33.531 -12.625 1 95.31 98 ALA B N 1
ATOM 1585 C CA . ALA B 1 98 ? 5.32 -34.812 -12.609 1 95.31 98 ALA B CA 1
ATOM 1586 C C . ALA B 1 98 ? 4.766 -35.125 -13.984 1 95.31 98 ALA B C 1
ATOM 1588 O O . ALA B 1 98 ? 4.73 -36.281 -14.391 1 95.31 98 ALA B O 1
ATOM 1589 N N . LEU B 1 99 ? 4.414 -34.156 -14.758 1 93.81 99 LEU B N 1
ATOM 1590 C CA . LEU B 1 99 ? 3.752 -34.375 -16.047 1 93.81 99 LEU B CA 1
ATOM 1591 C C . LEU B 1 99 ? 4.773 -34.5 -17.172 1 93.81 99 LEU B C 1
ATOM 1593 O O . LEU B 1 99 ? 4.582 -35.281 -18.109 1 93.81 99 LEU B O 1
ATOM 1597 N N . PHE B 1 100 ? 5.82 -33.719 -17.031 1 92.88 100 PHE B N 1
ATOM 1598 C CA . PHE B 1 100 ? 6.68 -33.594 -18.203 1 92.88 100 PHE B CA 1
ATOM 1599 C C . PHE B 1 100 ? 8.102 -34.062 -17.875 1 92.88 100 PHE B C 1
ATOM 1601 O O . PHE B 1 100 ? 8.961 -34.094 -18.766 1 92.88 100 PHE B O 1
ATOM 1608 N N . GLY B 1 101 ? 8.484 -34.344 -16.641 1 90.56 101 GLY B N 1
ATOM 1609 C CA . GLY B 1 101 ? 9.797 -34.844 -16.266 1 90.56 101 GLY B CA 1
ATOM 1610 C C . GLY B 1 101 ? 10.844 -33.75 -16.188 1 90.56 101 GLY B C 1
ATOM 1611 O O . GLY B 1 101 ? 12.047 -34.031 -16.141 1 90.56 101 GLY B O 1
ATOM 1612 N N . THR B 1 102 ? 10.469 -32.312 -16.219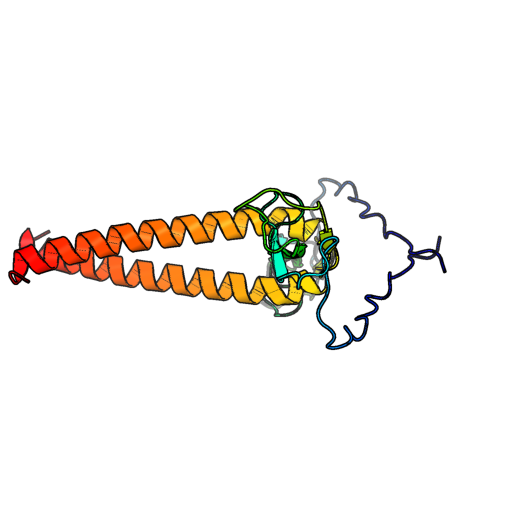 1 71.94 102 THR B N 1
ATOM 1613 C CA . THR B 1 102 ? 11.461 -31.25 -16.172 1 71.94 102 THR B CA 1
ATOM 1614 C C . THR B 1 102 ? 11.164 -30.281 -15.023 1 71.94 102 THR B C 1
ATOM 1616 O O . THR B 1 102 ? 10.008 -30.109 -14.633 1 71.94 102 THR B O 1
#